Protein AF-A0A7W0VIP1-F1 (afdb_monomer)

Mean predicted aligned error: 12.53 Å

Solvent-accessible surface area (backbone atoms only — not comparable to full-atom values): 15009 Å² total; per-residue (Å²): 113,101,84,57,69,38,90,71,90,40,62,36,60,62,12,28,77,86,24,40,63,70,48,78,40,74,50,62,61,28,60,70,61,68,33,71,31,33,71,48,22,64,32,67,60,13,29,57,81,11,42,61,52,50,81,41,74,49,62,65,32,63,60,56,67,30,74,29,33,74,49,24,63,33,69,61,15,30,60,81,13,41,65,52,49,67,23,73,60,61,67,35,60,60,56,61,31,70,31,50,74,48,40,55,52,62,69,75,53,20,28,56,76,8,41,66,54,77,74,55,74,42,70,52,52,69,26,84,92,43,74,34,39,61,10,86,43,30,55,67,42,69,30,64,19,32,69,82,13,39,66,57,55,82,47,71,48,58,48,28,63,90,39,70,30,33,60,11,87,54,36,25,84,50,18,66,15,29,73,82,13,36,59,49,47,85,36,70,48,50,45,27,66,89,45,67,34,37,72,23,48,81,41,25,51,61,49,56,33,69,22,30,73,84,12,34,54,69,50,78,42,70,49,63,52,29,42,89,84,31,70,31,36,66,12,86,42,33,53,70,55,51,37,61,16,33,74,77,12,36,60,63,49,59,27,70,58,56,30,32,54,84,85,54,20,84,62,40,87,49,45,82,60,74,52,73,75,85,74,134

Foldseek 3Di:
DVPQQDDDCDQALAAHRVRDGDDQLPCGARVNVPAPHHRSAAALQAHSRRDGDDALPCGARVNVPAPGHNSAAALQAHSRRDGDAALCPGQRVRVVAPAHPNHQPPLAQAHVSNHGDDDDAQCCHQHPPAPAHNHVCALVLADLHHSNRDGDDAQCQGNHNQACGHNRVQAPAQDQAHSRRYGDDAQCCGHYHPACAHNHDCLACVLAHLHHSRRHGDDAQCQRHYPPQAPGHPHVCACVLADLHHSRRYGDAQLPQGAHVPVQAPGRPNDRDRDNDPDD

Sequence (280 aa):
IPGEACDAGGTTAACDGDCTAPSCGDGFHNSAAGEACDTGGNSASCDANCTSASCGDGYTNGAAGEACDTGGDSVSCDGNCTTASCGDGYRNAAAGEGCDDGNPNSYDGCSSGCQVETPVCGNGYRESGEACDEGGANGNGSSSCRADCQYDYCGDGYDGPSEGCDSGGANGNGGACRGDCQLNVCGDAYHGPGEGCDEGGSRNGNGTSECRSDCQMNVCGDAYVWFPGEGCDEGVSNGDGWSACTWSCQWNYCGDYYTCYGQGEQYDDGSGWCNYQFFP

Nearest PDB structures (foldseek):
  8a7d-assembly1_C  TM=8.890E-01  e=4.241E-01  Homo sapiens
  7ufg-assembly1_A  TM=8.248E-01  e=2.943E-01  Homo sapiens
  7ufg-assembly1_B  TM=8.701E-01  e=3.942E-01  Homo sapiens
  8d8o-assembly1_B  TM=8.625E-01  e=8.189E-01  Homo sapiens
  2dw0-assembly1_A  TM=2.024E-01  e=1.969E+00  Crotalus atrox

pLDDT: mean 86.56, std 13.65, range [32.0, 98.19]

Radius of gyration: 49.56 Å; Cα contacts (8 Å, |Δi|>4): 693; chains: 1; bounding box: 101×32×149 Å

Structure (mmCIF, N/CA/C/O backbone):
data_AF-A0A7W0VIP1-F1
#
_entry.id   AF-A0A7W0VIP1-F1
#
loop_
_atom_site.group_PDB
_atom_site.id
_atom_site.type_symbol
_atom_site.label_atom_id
_atom_site.label_alt_id
_atom_site.label_comp_id
_atom_site.label_asym_id
_atom_site.label_entity_id
_atom_site.label_seq_id
_atom_site.pdbx_PDB_ins_code
_atom_site.Cartn_x
_atom_site.Cartn_y
_atom_site.Cartn_z
_atom_site.occupancy
_atom_site.B_iso_or_equiv
_atom_site.auth_seq_id
_atom_site.auth_comp_id
_atom_site.auth_asym_id
_atom_site.auth_atom_id
_atom_site.pdbx_PDB_model_num
ATOM 1 N N . ILE A 1 1 ? -36.102 -3.989 73.843 1.00 54.84 1 ILE A N 1
ATOM 2 C CA . ILE A 1 1 ? -36.206 -2.504 73.718 1.00 54.84 1 ILE A CA 1
ATOM 3 C C . ILE A 1 1 ? -37.345 -2.213 72.724 1.00 54.84 1 ILE A C 1
ATOM 5 O O . ILE A 1 1 ? -37.529 -3.049 71.848 1.00 54.84 1 ILE A O 1
ATOM 9 N N . PRO A 1 2 ? -38.196 -1.166 72.830 1.00 52.25 2 PRO A N 1
ATOM 10 C CA . PRO A 1 2 ? -39.268 -0.979 71.842 1.00 52.25 2 PRO A CA 1
ATOM 11 C C . PRO A 1 2 ? -38.663 -0.742 70.447 1.00 52.25 2 PRO A C 1
ATOM 13 O O . PRO A 1 2 ? -37.964 0.250 70.270 1.00 52.25 2 PRO A O 1
ATOM 16 N N . GLY A 1 3 ? -38.908 -1.653 69.499 1.00 66.06 3 GLY A N 1
ATOM 17 C CA . GLY A 1 3 ? -38.354 -1.609 68.134 1.00 66.06 3 GLY A CA 1
ATOM 18 C C . GLY A 1 3 ? -37.314 -2.690 67.802 1.00 66.06 3 GLY A C 1
ATOM 19 O O . GLY A 1 3 ? -36.921 -2.795 66.651 1.00 66.06 3 GLY A O 1
ATOM 20 N N . GLU A 1 4 ? -36.905 -3.504 68.775 1.00 72.38 4 GLU A N 1
ATOM 21 C CA . GLU A 1 4 ? -35.983 -4.633 68.585 1.00 72.38 4 GLU A CA 1
ATOM 22 C C . GLU A 1 4 ? -36.677 -5.797 67.859 1.00 72.38 4 GLU A C 1
ATOM 24 O O . GLU A 1 4 ? -37.693 -6.310 68.341 1.00 72.38 4 GLU A O 1
ATOM 29 N N . ALA A 1 5 ? -36.154 -6.192 66.694 1.00 77.88 5 ALA A N 1
ATOM 30 C CA . ALA A 1 5 ? -36.722 -7.262 65.869 1.00 77.88 5 ALA A CA 1
ATOM 31 C C . ALA A 1 5 ? -36.170 -8.653 66.238 1.00 77.88 5 ALA A C 1
ATOM 33 O O . ALA A 1 5 ? -36.804 -9.670 65.949 1.00 77.88 5 ALA A O 1
ATOM 34 N N . CYS A 1 6 ? -35.008 -8.695 66.892 1.00 80.19 6 CYS A N 1
ATOM 35 C CA . CYS A 1 6 ? -34.239 -9.897 67.205 1.00 80.19 6 CYS A CA 1
ATOM 36 C C . CYS A 1 6 ? -33.221 -9.621 68.329 1.00 80.19 6 CYS A C 1
ATOM 38 O O . CYS A 1 6 ? -32.899 -8.471 68.600 1.00 80.19 6 CYS A O 1
ATOM 40 N N . ASP A 1 7 ? -32.707 -10.675 68.972 1.00 79.38 7 ASP A N 1
ATOM 41 C CA . ASP A 1 7 ? -31.716 -10.580 70.059 1.00 79.38 7 ASP A CA 1
ATOM 42 C C . ASP A 1 7 ? -30.701 -11.731 69.925 1.00 79.38 7 ASP A C 1
ATOM 44 O O . ASP A 1 7 ? -30.855 -12.799 70.524 1.00 79.38 7 ASP A O 1
ATOM 48 N N . ALA A 1 8 ? -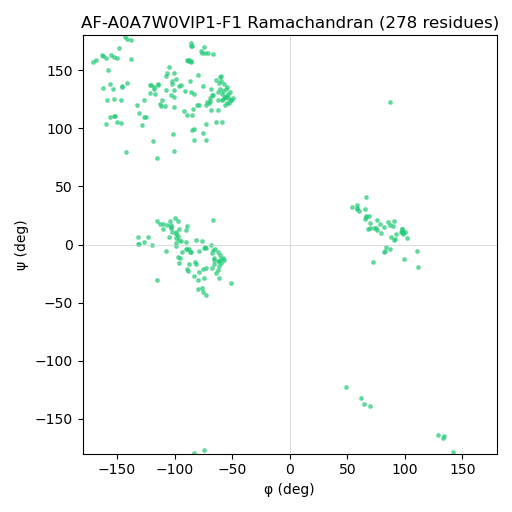29.723 -11.567 69.022 1.00 70.19 8 ALA A N 1
ATOM 49 C CA . ALA A 1 8 ? -28.753 -12.616 68.673 1.00 70.19 8 ALA A CA 1
ATOM 50 C C . ALA A 1 8 ? -27.277 -12.261 68.954 1.00 70.19 8 ALA A C 1
ATOM 52 O O . ALA A 1 8 ? -26.403 -13.101 68.747 1.00 70.19 8 ALA A O 1
ATOM 53 N N . GLY A 1 9 ? -26.975 -11.067 69.474 1.00 67.00 9 GLY A N 1
ATOM 54 C CA . GLY A 1 9 ? -25.613 -10.703 69.889 1.00 67.00 9 GLY A CA 1
ATOM 55 C C . GLY A 1 9 ? -24.592 -10.590 68.746 1.00 67.00 9 GLY A C 1
ATOM 56 O O . GLY A 1 9 ? -23.454 -11.035 68.905 1.00 67.00 9 GLY A O 1
ATOM 57 N N . GLY A 1 10 ? -24.986 -10.004 67.612 1.00 75.81 10 GLY A N 1
ATOM 58 C CA . GLY A 1 10 ? -24.143 -9.773 66.432 1.00 75.81 10 GLY A CA 1
ATOM 59 C C . GLY A 1 10 ? -24.911 -9.985 65.125 1.00 75.81 10 GLY A C 1
ATOM 60 O O . GLY A 1 10 ? -26.096 -10.317 65.160 1.00 75.81 10 GLY A O 1
ATOM 61 N N . THR A 1 11 ? -24.231 -9.839 63.982 1.00 81.38 11 THR A N 1
ATOM 62 C CA . THR A 1 11 ? -24.827 -10.157 62.676 1.00 81.38 11 THR A CA 1
ATOM 63 C C . THR A 1 11 ? -25.006 -11.671 62.534 1.00 81.38 11 THR A C 1
ATOM 65 O O . THR A 1 11 ? -24.068 -12.463 62.656 1.00 81.38 11 THR A O 1
ATOM 68 N N . THR A 1 12 ? -26.245 -12.096 62.317 1.00 84.62 12 THR A N 1
ATOM 69 C CA . THR A 1 12 ? -26.658 -13.496 62.162 1.00 84.62 12 THR A CA 1
ATOM 70 C C . THR A 1 12 ? -27.663 -13.611 61.017 1.00 84.62 12 THR A C 1
ATOM 72 O O . THR A 1 12 ? -28.101 -12.610 60.460 1.00 84.62 12 THR A O 1
ATOM 75 N N . ALA A 1 13 ? -28.093 -14.832 60.685 1.00 85.88 13 ALA A N 1
ATOM 76 C CA . ALA A 1 13 ? -29.096 -15.056 59.638 1.00 85.88 13 ALA A CA 1
ATOM 77 C C . ALA A 1 13 ? -30.462 -14.396 59.919 1.00 85.88 13 ALA A C 1
ATOM 79 O O . ALA A 1 13 ? -31.303 -14.339 59.031 1.00 85.88 13 ALA A O 1
ATOM 80 N N . ALA A 1 14 ? -30.709 -13.954 61.156 1.00 87.31 14 ALA A N 1
ATOM 81 C CA . ALA A 1 14 ? -31.986 -13.388 61.580 1.00 87.31 14 ALA A CA 1
ATOM 82 C C . ALA A 1 14 ? -31.842 -12.060 62.340 1.00 87.31 14 ALA A C 1
ATOM 84 O O . ALA A 1 14 ? -32.835 -11.598 62.900 1.00 87.31 14 ALA A O 1
ATOM 85 N N . CYS A 1 15 ? -30.637 -11.483 62.427 1.00 88.88 15 CYS A N 1
ATOM 86 C CA . CYS A 1 15 ? -30.418 -10.270 63.212 1.00 88.88 15 CYS A CA 1
ATOM 87 C C . CYS A 1 15 ? -29.209 -9.461 62.760 1.00 88.88 15 CYS A C 1
ATOM 89 O O . CYS A 1 15 ? -28.153 -10.058 62.550 1.00 88.88 15 CYS A O 1
ATOM 91 N N . ASP A 1 16 ? -29.355 -8.141 62.710 1.00 87.12 16 ASP A N 1
ATOM 92 C CA . ASP A 1 16 ? -28.274 -7.190 62.446 1.00 87.12 16 ASP A CA 1
ATOM 93 C C . ASP A 1 16 ? -27.497 -6.828 63.708 1.00 87.12 16 ASP A C 1
ATOM 95 O O . ASP A 1 16 ? -27.874 -7.155 64.838 1.00 87.12 16 A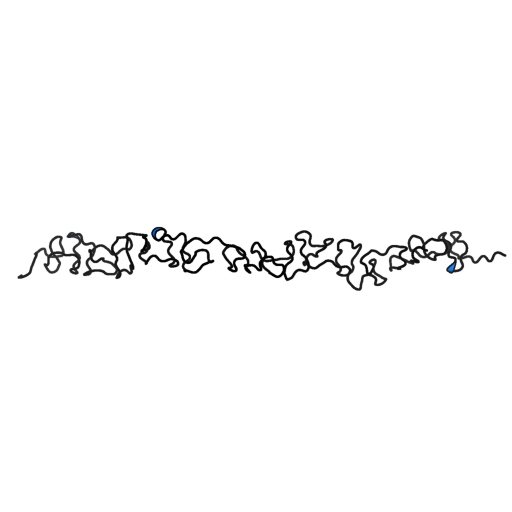SP A O 1
ATOM 99 N N . GLY A 1 17 ? -26.383 -6.119 63.514 1.00 82.25 17 GLY A N 1
ATOM 100 C CA . GLY A 1 17 ? -25.529 -5.651 64.606 1.00 82.25 17 GLY A CA 1
ATOM 101 C C . GLY A 1 17 ? -26.189 -4.617 65.528 1.00 82.25 17 GLY A C 1
ATOM 102 O O . GLY A 1 17 ? -25.695 -4.406 66.637 1.00 82.25 17 GLY A O 1
ATOM 103 N N . ASP A 1 18 ? -27.286 -3.993 65.100 1.00 85.75 18 ASP A N 1
ATOM 104 C CA . ASP A 1 18 ? -28.086 -3.021 65.856 1.00 85.75 18 ASP A CA 1
ATOM 105 C C . ASP A 1 18 ? -29.477 -3.556 66.265 1.00 85.75 18 ASP A C 1
ATOM 107 O O . ASP A 1 18 ? -30.327 -2.800 66.745 1.00 85.75 18 ASP A O 1
ATOM 111 N N . CYS A 1 19 ? -29.678 -4.872 66.134 1.00 87.19 19 CYS A N 1
ATOM 112 C CA . CYS A 1 19 ? -30.909 -5.588 66.458 1.00 87.19 19 CYS A CA 1
ATOM 113 C C . CYS A 1 19 ? -32.117 -5.292 65.539 1.00 87.19 19 CYS A C 1
ATOM 115 O O . CYS A 1 19 ? -33.272 -5.489 65.958 1.00 87.19 19 CYS A O 1
ATOM 117 N N . THR A 1 20 ? -31.879 -4.858 64.293 1.00 88.25 20 THR A N 1
ATOM 118 C CA . THR A 1 20 ? -32.876 -4.908 63.209 1.00 88.25 20 THR A CA 1
ATOM 119 C C . THR A 1 20 ? -32.886 -6.257 62.480 1.00 88.25 20 THR A C 1
ATOM 121 O O . THR A 1 20 ? -32.103 -7.160 62.784 1.00 88.25 20 THR A O 1
ATOM 124 N N . ALA A 1 21 ? -33.882 -6.451 61.611 1.00 88.69 21 ALA A N 1
ATOM 125 C CA . ALA A 1 21 ? -33.999 -7.664 60.812 1.00 88.69 21 ALA A CA 1
ATOM 126 C C . ALA A 1 21 ? -33.153 -7.520 59.533 1.00 88.69 21 ALA A C 1
ATOM 128 O O . ALA A 1 21 ? -33.390 -6.534 58.833 1.00 88.69 21 ALA A O 1
ATOM 129 N N . PRO A 1 22 ? -32.316 -8.521 59.181 1.00 90.00 22 PRO A N 1
ATOM 130 C CA . PRO A 1 22 ? -31.400 -8.423 58.051 1.00 90.00 22 PRO A CA 1
ATOM 131 C C . PRO A 1 22 ? -32.125 -8.111 56.757 1.00 90.00 22 PRO A C 1
ATOM 133 O O . PRO A 1 22 ? -33.073 -8.819 56.383 1.00 90.00 22 PRO A O 1
ATOM 136 N N . SER A 1 23 ? -31.678 -7.062 56.080 1.00 92.69 23 SER A N 1
ATOM 137 C CA . SER A 1 23 ? -32.211 -6.668 54.792 1.00 92.69 23 SER A CA 1
ATOM 138 C C . SER A 1 23 ? -31.124 -6.063 53.927 1.00 92.69 23 SER A C 1
ATOM 140 O O . SER A 1 23 ? -30.605 -4.999 54.231 1.00 92.69 23 SER A O 1
ATOM 142 N N . CYS A 1 24 ? -30.951 -6.627 52.736 1.00 94.25 24 CYS A N 1
ATOM 143 C CA . CYS A 1 24 ? -30.082 -6.029 51.740 1.00 94.25 24 CYS A CA 1
ATOM 144 C C . CYS A 1 24 ? -30.362 -4.527 51.519 1.00 94.25 24 CYS A C 1
ATOM 146 O O . CYS A 1 24 ? -31.496 -4.125 51.218 1.00 94.25 24 CYS A O 1
ATOM 148 N N . GLY A 1 25 ? -29.309 -3.720 51.639 1.00 93.25 25 GLY A N 1
ATOM 149 C CA . GLY A 1 25 ? -29.305 -2.270 51.501 1.00 93.25 25 GLY A CA 1
ATOM 150 C C . GLY A 1 25 ? -29.502 -1.504 52.813 1.00 93.25 25 GLY A C 1
ATOM 151 O O . GLY A 1 25 ? -29.682 -0.284 52.756 1.00 93.25 25 GLY A O 1
ATOM 152 N N . ASP A 1 26 ? -29.483 -2.164 53.974 1.00 92.94 26 ASP A N 1
ATOM 153 C CA . ASP A 1 26 ? -29.590 -1.509 55.287 1.00 92.94 26 ASP A CA 1
ATOM 154 C C . ASP A 1 26 ? -28.235 -1.038 55.857 1.00 92.94 26 ASP A C 1
ATOM 156 O O . ASP A 1 26 ? -28.196 -0.288 56.838 1.00 92.94 26 ASP A O 1
ATOM 160 N N . GLY A 1 27 ? -27.130 -1.382 55.188 1.00 92.06 27 GLY A N 1
ATOM 161 C CA . GLY A 1 27 ? -25.770 -1.025 55.582 1.00 92.06 27 GLY A CA 1
ATOM 162 C C . GLY A 1 27 ? -25.106 -2.017 56.541 1.00 92.06 27 GLY A C 1
ATOM 163 O O . GLY A 1 27 ? -23.994 -1.739 57.006 1.00 92.06 27 GLY A O 1
ATOM 164 N N . PHE A 1 28 ? -25.740 -3.155 56.835 1.00 90.94 28 PHE A N 1
ATOM 165 C CA . PHE A 1 28 ? -25.190 -4.233 57.650 1.00 90.94 28 PHE A CA 1
ATOM 166 C C . PHE A 1 28 ? -24.956 -5.483 56.807 1.00 90.94 28 PHE A C 1
ATOM 168 O O . PHE A 1 28 ? -25.865 -6.035 56.218 1.00 90.94 28 PHE A O 1
ATOM 175 N N . HIS A 1 29 ? -23.705 -5.954 56.755 1.00 92.69 29 HIS A N 1
ATOM 176 C CA . HIS A 1 29 ? -23.373 -7.165 56.008 1.00 92.69 29 HIS A CA 1
ATOM 177 C C . HIS A 1 29 ? -23.617 -8.431 56.841 1.00 92.69 29 HIS A C 1
ATOM 179 O O . HIS A 1 29 ? -22.860 -8.766 57.769 1.00 92.69 29 HIS A O 1
ATOM 185 N N . ASN A 1 30 ? -24.617 -9.196 56.423 1.00 91.50 30 ASN A N 1
ATOM 186 C CA . ASN A 1 30 ? -25.116 -10.387 57.082 1.00 91.50 30 ASN A CA 1
ATOM 187 C C . ASN A 1 30 ? -24.890 -11.624 56.204 1.00 91.50 30 ASN A C 1
ATOM 189 O O . ASN A 1 30 ? -25.813 -12.243 55.679 1.00 91.50 30 ASN A O 1
ATOM 193 N N . SER A 1 31 ? -23.634 -12.074 56.130 1.00 90.25 31 SER A N 1
ATOM 194 C CA . SER A 1 31 ? -23.238 -13.281 55.373 1.00 90.25 31 SER A CA 1
ATOM 195 C C . SER A 1 31 ? -24.067 -14.543 55.670 1.00 90.25 31 SER A C 1
ATOM 197 O O . SER A 1 31 ? -24.313 -15.360 54.785 1.00 90.25 31 SER A O 1
ATOM 199 N N . ALA A 1 32 ? -24.548 -14.710 56.906 1.00 89.38 32 ALA A N 1
ATOM 200 C CA . ALA A 1 32 ? -25.402 -15.834 57.290 1.00 89.38 32 ALA A CA 1
ATOM 201 C C . ALA A 1 32 ? -26.841 -15.736 56.737 1.00 89.38 32 ALA A C 1
ATOM 203 O O . ALA A 1 32 ? -27.529 -16.755 56.673 1.00 89.38 32 ALA A O 1
ATOM 204 N N . ALA A 1 33 ? -27.287 -14.537 56.348 1.00 89.44 33 ALA A N 1
ATOM 205 C CA . ALA A 1 33 ? -28.551 -14.278 55.657 1.00 89.44 33 ALA A CA 1
ATOM 206 C C . ALA A 1 33 ? -28.414 -14.346 54.119 1.00 89.44 33 ALA A C 1
ATOM 208 O O . ALA A 1 33 ? -29.422 -14.296 53.418 1.00 89.44 33 ALA A O 1
ATOM 209 N N . GLY A 1 34 ? -27.195 -14.542 53.598 1.00 90.44 34 GLY A N 1
ATOM 210 C CA . GLY A 1 34 ? -26.923 -14.737 52.169 1.00 90.44 34 GLY A CA 1
ATOM 211 C C . GLY A 1 34 ? -26.386 -13.508 51.435 1.00 90.44 34 GLY A C 1
ATOM 212 O O . GLY A 1 34 ? -26.218 -13.571 50.221 1.00 90.44 34 GLY A O 1
ATOM 213 N N . GLU A 1 35 ? -26.094 -12.421 52.143 1.00 95.00 35 GLU A N 1
ATOM 214 C CA . GLU A 1 35 ? -25.454 -11.238 51.564 1.00 95.00 35 GLU A CA 1
ATOM 215 C C . GLU A 1 35 ? -23.965 -11.497 51.315 1.00 95.00 35 GLU A C 1
ATOM 217 O O . GLU A 1 35 ? -23.274 -12.073 52.158 1.00 95.00 35 GLU A O 1
ATOM 222 N N . ALA A 1 36 ? -23.457 -11.072 50.157 1.00 95.38 36 ALA A N 1
ATOM 223 C CA . ALA A 1 36 ? -22.021 -11.080 49.871 1.00 95.38 36 ALA A CA 1
ATOM 224 C C . ALA A 1 36 ? -21.337 -9.778 50.328 1.00 95.38 36 ALA A C 1
ATOM 226 O O . ALA A 1 36 ? -20.123 -9.740 50.537 1.00 95.38 36 ALA A O 1
ATOM 227 N N . CYS A 1 37 ? -22.121 -8.709 50.451 1.00 95.38 37 CYS A N 1
ATOM 228 C CA . CYS A 1 37 ? -21.736 -7.375 50.887 1.00 95.38 37 CYS A CA 1
ATOM 229 C C . CYS A 1 37 ? -23.000 -6.598 51.282 1.00 95.38 37 CYS A C 1
ATOM 231 O O . CYS A 1 37 ? -24.092 -6.969 50.872 1.00 95.38 37 CYS A O 1
ATOM 233 N N . ASP A 1 38 ? -22.848 -5.503 52.025 1.00 95.06 38 ASP A N 1
ATOM 234 C CA . ASP A 1 38 ? -23.905 -4.501 52.171 1.00 95.06 38 ASP A CA 1
ATOM 235 C C . ASP A 1 38 ? -23.266 -3.133 52.429 1.00 95.06 38 ASP A C 1
ATOM 237 O O . ASP A 1 38 ? -22.627 -2.901 53.457 1.00 95.06 38 ASP A O 1
ATOM 241 N N . THR A 1 39 ? -23.376 -2.240 51.448 1.00 95.44 39 THR A N 1
ATOM 242 C CA . THR A 1 39 ? -22.902 -0.852 51.551 1.00 95.44 39 THR A CA 1
ATOM 243 C C . THR A 1 39 ? -24.046 0.162 51.542 1.00 95.44 39 THR A C 1
ATOM 245 O O . THR A 1 39 ? -23.811 1.342 51.278 1.00 95.44 39 THR A O 1
ATOM 248 N N . GLY A 1 40 ? -25.281 -0.277 51.803 1.00 93.69 40 GLY A N 1
ATOM 249 C CA . GLY A 1 40 ? -26.482 0.555 51.704 1.00 93.69 40 GLY A CA 1
ATOM 250 C C . GLY A 1 40 ? -26.943 0.817 50.262 1.00 93.69 40 GLY A C 1
ATOM 251 O O . GLY A 1 40 ? -27.619 1.812 50.000 1.00 93.69 40 GLY A O 1
ATOM 252 N N . GLY A 1 41 ? -26.528 -0.034 49.315 1.00 94.31 41 GLY A N 1
ATOM 253 C CA . GLY A 1 41 ? -26.768 0.100 47.873 1.00 94.31 41 GLY A CA 1
ATOM 254 C C . GLY A 1 41 ? -25.487 -0.019 47.039 1.00 94.31 41 GLY A C 1
ATOM 255 O O . GLY A 1 41 ? -24.457 -0.466 47.546 1.00 94.31 41 GLY A O 1
ATOM 256 N N . ASN A 1 42 ? -25.553 0.419 45.775 1.00 96.75 42 ASN A N 1
ATOM 257 C CA . ASN A 1 42 ? -24.432 0.367 44.829 1.00 96.75 42 ASN A CA 1
ATOM 258 C C . ASN A 1 42 ? -23.182 1.082 45.361 1.00 96.75 42 ASN A C 1
ATOM 260 O O . ASN A 1 42 ? -23.207 2.272 45.685 1.00 96.75 42 ASN A O 1
ATOM 264 N N . SER A 1 43 ? -22.065 0.369 45.363 1.00 96.69 43 SER A N 1
ATOM 265 C CA . SER A 1 43 ? -20.724 0.879 45.626 1.00 96.69 43 SER A CA 1
ATOM 266 C C . SER A 1 43 ? -19.709 0.197 44.711 1.00 96.69 43 SER A C 1
ATOM 268 O O . SER A 1 43 ? -20.042 -0.729 43.978 1.00 96.69 43 SER A O 1
ATOM 270 N N . ALA A 1 44 ? -18.444 0.612 44.794 1.00 96.88 44 ALA A N 1
ATOM 271 C CA . ALA A 1 44 ? -17.361 0.019 44.010 1.00 96.88 44 ALA A CA 1
ATOM 272 C C . ALA A 1 44 ? -17.137 -1.489 44.262 1.00 96.88 44 ALA A C 1
ATOM 274 O O . ALA A 1 44 ? -16.379 -2.114 43.530 1.00 96.88 44 ALA A O 1
ATOM 275 N N . SER A 1 45 ? -17.736 -2.063 45.311 1.00 96.25 45 SER A N 1
ATOM 276 C CA . SER A 1 45 ? -17.589 -3.479 45.669 1.00 96.25 45 SER A CA 1
ATOM 277 C C . SER A 1 45 ? -18.911 -4.199 45.934 1.00 96.25 45 SER A C 1
ATOM 279 O O . SER A 1 45 ? -18.885 -5.363 46.328 1.00 96.25 45 SER A O 1
ATOM 281 N N . CYS A 1 46 ? -20.051 -3.518 45.814 1.00 97.69 46 CYS A N 1
ATOM 282 C CA . CYS A 1 46 ? -21.347 -4.083 46.171 1.00 97.69 46 CYS A CA 1
ATOM 283 C C . CYS A 1 46 ? -22.451 -3.578 45.257 1.00 97.69 46 CYS A C 1
ATOM 285 O O . CYS A 1 46 ? -22.541 -2.375 45.011 1.00 97.69 46 CYS A O 1
ATOM 287 N N . ASP A 1 47 ? -23.305 -4.487 44.824 1.00 97.38 47 ASP A N 1
ATOM 288 C CA . ASP A 1 47 ? -24.523 -4.192 44.085 1.00 97.38 47 ASP A CA 1
ATOM 289 C C . ASP A 1 47 ? -25.680 -3.921 45.042 1.00 97.38 47 ASP A C 1
ATOM 291 O O . ASP A 1 47 ? -25.679 -4.366 46.192 1.00 97.38 47 ASP A O 1
ATOM 295 N N . ALA A 1 48 ? -26.727 -3.229 44.587 1.00 95.69 48 ALA A N 1
ATOM 296 C CA . ALA A 1 48 ? -27.867 -2.930 45.455 1.00 95.69 48 ALA A CA 1
ATOM 297 C C . ALA A 1 48 ? -28.755 -4.151 45.754 1.00 95.69 48 ALA A C 1
ATOM 299 O O . ALA A 1 48 ? -29.721 -4.022 46.501 1.00 95.69 48 ALA A O 1
ATOM 300 N N . ASN A 1 49 ? -28.462 -5.317 45.172 1.00 95.38 49 ASN A N 1
ATOM 301 C CA . ASN A 1 49 ? -29.038 -6.612 45.551 1.00 95.38 49 ASN A CA 1
ATOM 302 C C . ASN A 1 49 ? -28.097 -7.428 46.473 1.00 95.38 49 ASN A C 1
ATOM 304 O O . ASN A 1 49 ? -28.374 -8.601 46.725 1.00 95.38 49 ASN A O 1
ATOM 308 N N . CYS A 1 50 ? -27.010 -6.817 46.964 1.00 95.94 50 CYS A N 1
ATOM 309 C CA . CYS A 1 50 ? -26.046 -7.398 47.896 1.00 95.94 50 CYS A CA 1
ATOM 310 C C . CYS A 1 50 ? -25.225 -8.563 47.331 1.00 95.94 50 CYS A C 1
ATOM 312 O O . CYS A 1 50 ? -24.704 -9.395 48.087 1.00 95.94 50 CYS A O 1
ATOM 314 N N . THR A 1 51 ? -25.072 -8.606 46.003 1.00 96.50 51 THR A N 1
ATOM 315 C CA . THR A 1 51 ? -24.000 -9.346 45.330 1.00 96.50 51 THR A CA 1
ATOM 316 C C . THR A 1 51 ? -22.735 -8.500 45.226 1.00 96.50 51 THR A C 1
ATOM 318 O O . THR A 1 51 ? -22.757 -7.279 45.373 1.00 96.50 51 THR A O 1
ATOM 321 N N . SER A 1 52 ? -21.591 -9.163 45.066 1.00 96.06 52 SER A N 1
ATOM 322 C CA . SER A 1 52 ? -20.324 -8.465 44.858 1.00 96.06 52 SER A CA 1
ATOM 323 C C . SER A 1 52 ? -20.294 -7.855 43.464 1.00 96.06 52 SER A C 1
ATOM 325 O O . SER A 1 52 ? -20.345 -8.613 42.504 1.00 96.06 52 SER A O 1
ATOM 327 N N . ALA A 1 53 ? -20.094 -6.538 43.392 1.00 97.06 53 ALA A N 1
ATOM 328 C CA . ALA A 1 53 ? -20.047 -5.812 42.127 1.00 97.06 53 ALA A CA 1
ATOM 329 C C . ALA A 1 53 ? -19.010 -6.414 41.181 1.00 97.06 53 ALA A C 1
ATOM 331 O O . ALA A 1 53 ? -17.828 -6.534 41.541 1.00 97.06 53 ALA A O 1
ATOM 332 N N . SER A 1 54 ? -19.443 -6.834 39.998 1.00 96.88 54 SER A N 1
ATOM 333 C CA . SER A 1 54 ? -18.575 -7.412 38.981 1.00 96.88 54 SER A CA 1
ATOM 334 C C . SER A 1 54 ? -19.204 -7.321 37.600 1.00 96.88 54 SER A C 1
ATOM 336 O O . SER A 1 54 ? -20.223 -7.945 37.345 1.00 96.88 54 SER A O 1
ATOM 338 N N . CYS A 1 55 ? -18.486 -6.704 36.665 1.00 97.25 55 CYS A N 1
ATOM 339 C CA . CYS A 1 55 ? -18.903 -6.700 35.272 1.00 97.25 55 CYS A CA 1
ATOM 340 C C . CYS A 1 55 ? -19.150 -8.120 34.725 1.00 97.25 55 CYS A C 1
ATOM 342 O O . CYS A 1 55 ? -18.263 -8.984 34.760 1.00 97.25 55 CYS A O 1
ATOM 344 N N . GLY A 1 56 ? -20.345 -8.327 34.174 1.00 96.25 56 GLY A N 1
ATOM 345 C CA . GLY A 1 56 ? -20.829 -9.581 33.609 1.00 96.25 56 GLY A CA 1
ATOM 346 C C . GLY A 1 56 ? -21.715 -10.395 34.556 1.00 96.25 56 GLY A C 1
ATOM 347 O O . GLY A 1 56 ? -22.032 -11.544 34.231 1.00 96.25 56 GLY A O 1
ATOM 348 N N . ASP A 1 57 ? -22.119 -9.852 35.705 1.00 96.25 57 ASP A N 1
ATOM 349 C CA . ASP A 1 57 ? -23.040 -10.514 36.638 1.00 96.25 57 ASP A CA 1
ATOM 350 C C . ASP A 1 57 ? -24.528 -10.254 36.319 1.00 96.25 57 ASP A C 1
ATOM 352 O O . ASP A 1 57 ? -25.421 -10.875 36.911 1.00 96.25 57 ASP A O 1
ATOM 356 N N . GLY A 1 58 ? -24.799 -9.414 35.314 1.00 96.00 58 GLY A N 1
ATOM 357 C CA . GLY A 1 58 ? -26.138 -9.037 34.874 1.00 96.00 58 GLY A CA 1
ATOM 358 C C . GLY A 1 58 ? -26.776 -7.929 35.714 1.00 96.00 58 GLY A C 1
ATOM 359 O O . GLY A 1 58 ? -27.995 -7.735 35.623 1.00 96.00 58 GLY A O 1
ATOM 360 N N . TYR A 1 59 ? -25.993 -7.222 36.532 1.00 96.12 59 TYR A N 1
ATOM 361 C CA . TYR A 1 59 ? -26.447 -6.135 37.383 1.00 96.12 59 TYR A CA 1
ATOM 362 C C . TYR A 1 59 ? -25.651 -4.847 37.135 1.00 96.12 59 TYR A C 1
ATOM 364 O O . TYR A 1 59 ? -24.513 -4.711 37.543 1.00 96.12 59 TYR A O 1
ATOM 372 N N . THR A 1 60 ? -26.279 -3.832 36.531 1.00 97.12 60 THR A N 1
ATOM 373 C CA . THR A 1 60 ? -25.579 -2.568 36.253 1.00 97.12 60 THR A CA 1
ATOM 374 C C . THR A 1 60 ? -25.235 -1.789 37.528 1.00 97.12 60 THR A C 1
ATOM 376 O O . THR A 1 60 ? -26.113 -1.216 38.192 1.00 97.12 60 THR A O 1
ATOM 379 N N . ASN A 1 61 ? -23.941 -1.630 37.790 1.00 97.62 61 ASN A N 1
ATOM 380 C CA . ASN A 1 61 ? -23.397 -0.875 38.905 1.00 97.62 61 ASN A CA 1
ATOM 381 C C . ASN A 1 61 ? -22.519 0.307 38.457 1.00 97.62 61 ASN A C 1
ATOM 383 O O . ASN A 1 61 ? -21.288 0.262 38.400 1.00 97.62 61 ASN A O 1
ATOM 387 N N . GLY A 1 62 ? -23.162 1.460 38.252 1.00 96.75 62 GLY A N 1
ATOM 388 C CA . GLY A 1 62 ? -22.457 2.699 37.906 1.00 96.75 62 GLY A CA 1
ATOM 389 C C . GLY A 1 62 ? -21.461 3.198 38.967 1.00 96.75 62 GLY A C 1
ATOM 390 O O . GLY A 1 62 ? -20.578 3.986 38.637 1.00 96.75 62 GLY A O 1
ATOM 391 N N . ALA A 1 63 ? -21.557 2.748 40.227 1.00 96.88 63 ALA A N 1
ATOM 392 C CA . ALA A 1 63 ? -20.581 3.090 41.267 1.00 96.88 63 ALA A CA 1
ATOM 393 C C . ALA A 1 63 ? -19.290 2.254 41.164 1.00 96.88 63 ALA A C 1
ATOM 395 O O . ALA A 1 63 ? -18.240 2.709 41.621 1.00 96.88 63 ALA A O 1
ATOM 396 N N . ALA A 1 64 ? -19.361 1.075 40.539 1.00 96.69 64 ALA A N 1
ATOM 397 C CA . ALA A 1 64 ? -18.216 0.256 40.144 1.00 96.69 64 ALA A CA 1
ATOM 398 C C . ALA A 1 64 ? -17.639 0.645 38.767 1.00 96.69 64 ALA A C 1
ATOM 400 O O . ALA A 1 64 ? -16.563 0.180 38.399 1.00 96.69 64 ALA A O 1
ATOM 401 N N . GLY A 1 65 ? -18.295 1.566 38.048 1.00 96.19 65 GLY A N 1
ATOM 402 C CA . GLY A 1 65 ? -17.841 2.094 36.758 1.00 96.19 65 GLY A CA 1
ATOM 403 C C . GLY A 1 65 ? -18.523 1.472 35.539 1.00 96.19 65 GLY A C 1
ATOM 404 O O . GLY A 1 65 ? -18.087 1.721 34.419 1.00 96.19 65 GLY A O 1
ATOM 405 N N . GLU A 1 66 ? -19.587 0.701 35.737 1.00 97.69 66 GLU A N 1
ATOM 406 C CA . GLU A 1 66 ? -20.310 0.031 34.657 1.00 97.69 66 GLU A CA 1
ATOM 407 C C . GLU A 1 66 ? -21.318 0.980 33.995 1.00 97.69 66 GLU A C 1
ATOM 409 O O . GLU A 1 66 ? -22.136 1.620 34.665 1.00 97.69 66 GLU A O 1
ATOM 414 N N . ALA A 1 67 ? -21.285 1.069 32.664 1.00 97.62 67 ALA A N 1
ATOM 415 C CA . ALA A 1 67 ? -22.291 1.792 31.883 1.00 97.62 67 ALA A CA 1
ATOM 416 C C . ALA A 1 67 ? -23.537 0.927 31.618 1.00 97.62 67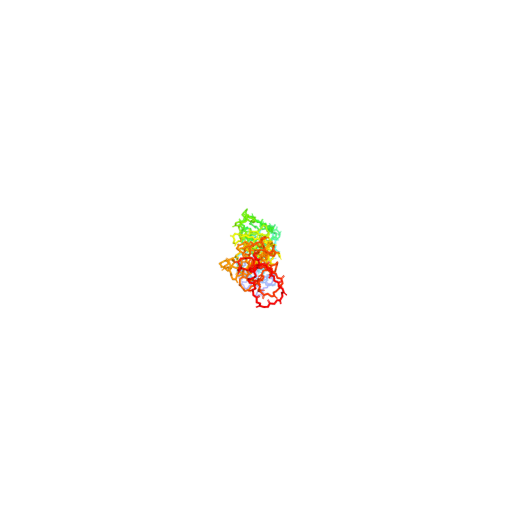 ALA A C 1
ATOM 418 O O . ALA A 1 67 ? -24.646 1.443 31.454 1.00 97.62 67 ALA A O 1
ATOM 419 N N . CYS A 1 68 ? -23.350 -0.389 31.594 1.00 97.62 68 CYS A N 1
ATOM 420 C CA . CYS A 1 68 ? -24.351 -1.416 31.349 1.00 97.62 68 CYS A CA 1
ATOM 421 C C . CYS A 1 68 ? -23.844 -2.752 31.910 1.00 97.62 68 CYS A C 1
ATOM 423 O O . CYS A 1 68 ? -22.643 -2.912 32.086 1.00 97.62 68 CYS A O 1
ATOM 425 N N . ASP A 1 69 ? -24.736 -3.713 32.143 1.00 97.44 69 ASP A N 1
ATOM 426 C CA . ASP A 1 69 ? -24.345 -5.101 32.384 1.00 97.44 69 ASP A CA 1
ATOM 427 C C . ASP A 1 69 ? -25.453 -6.039 31.892 1.00 97.44 69 ASP A C 1
ATOM 429 O O . ASP A 1 69 ? -26.529 -6.148 32.484 1.00 97.44 69 ASP A O 1
ATOM 433 N N . THR A 1 70 ? -25.213 -6.687 30.753 1.00 97.25 70 THR A N 1
ATOM 434 C CA . THR A 1 70 ? -26.118 -7.699 30.187 1.00 97.25 70 THR A CA 1
ATOM 435 C C . THR A 1 70 ? -25.626 -9.131 30.401 1.00 97.25 70 THR A C 1
ATOM 437 O O . THR A 1 70 ? -26.138 -10.052 29.763 1.00 97.25 70 THR A O 1
ATOM 440 N N . GLY A 1 71 ? -24.644 -9.334 31.285 1.00 95.38 71 GLY A N 1
ATOM 441 C CA . GLY A 1 71 ? -23.976 -10.619 31.499 1.00 95.38 71 GLY A CA 1
ATOM 442 C C . GLY A 1 71 ? -22.924 -10.961 30.434 1.00 95.38 71 GLY A C 1
ATOM 443 O O . GLY A 1 71 ? -22.579 -12.131 30.265 1.00 95.38 71 GLY A O 1
ATOM 444 N N . GLY A 1 72 ? -22.463 -9.961 29.675 1.00 96.00 72 GLY A N 1
ATOM 445 C CA . GLY A 1 72 ? -21.562 -10.092 28.524 1.00 96.00 72 GLY A CA 1
ATOM 446 C C . GLY A 1 72 ? -22.039 -9.288 27.310 1.00 96.00 72 GLY A C 1
ATOM 447 O O . GLY A 1 72 ? -22.957 -8.472 27.431 1.00 96.00 72 GLY A O 1
ATOM 448 N N . ASP A 1 73 ? -21.443 -9.561 26.145 1.00 97.94 73 ASP A N 1
ATOM 449 C CA . ASP A 1 73 ? -21.751 -8.887 24.877 1.00 97.94 73 ASP A CA 1
ATOM 450 C C . ASP A 1 73 ? -23.242 -8.945 24.521 1.00 97.94 73 ASP A C 1
ATOM 452 O O . ASP A 1 73 ? -23.862 -10.011 24.437 1.00 97.94 73 ASP A O 1
ATOM 456 N N . SER A 1 74 ? -23.811 -7.780 24.231 1.00 97.69 74 SER A N 1
ATOM 457 C CA . SER A 1 74 ? -25.158 -7.616 23.701 1.00 97.69 74 SER A CA 1
ATOM 458 C C . SER A 1 74 ? -25.221 -6.471 22.695 1.00 97.69 74 SER A C 1
ATOM 460 O O . SER A 1 74 ? -24.247 -5.766 22.456 1.00 97.69 74 SER A O 1
ATOM 462 N N . VAL A 1 75 ? -26.407 -6.244 22.127 1.00 97.56 75 VAL A N 1
ATOM 463 C CA . VAL A 1 75 ? -26.653 -5.144 21.179 1.00 97.56 75 VAL A CA 1
ATOM 464 C C . VAL A 1 75 ? -26.387 -3.744 21.744 1.00 97.56 75 VAL A C 1
ATOM 466 O O . VAL A 1 75 ? -26.346 -2.790 20.978 1.00 97.56 75 VAL A O 1
ATOM 469 N N . SER A 1 76 ? -26.284 -3.599 23.066 1.00 96.88 76 SER A N 1
ATOM 470 C CA . SER A 1 76 ? -26.126 -2.304 23.737 1.00 96.88 76 SER A CA 1
ATOM 471 C C . SER A 1 76 ? -25.013 -2.279 24.781 1.00 96.88 76 SER A C 1
ATOM 473 O O . SER A 1 76 ? -24.853 -1.263 25.454 1.00 96.88 76 SER A O 1
ATOM 475 N N . CYS A 1 77 ? -24.308 -3.391 24.985 1.00 98.19 77 CYS A N 1
ATOM 476 C CA . CYS A 1 77 ? -23.314 -3.521 26.040 1.00 98.19 77 CYS A CA 1
ATOM 477 C C . CYS A 1 77 ? -22.165 -4.409 25.593 1.00 98.19 77 CYS A C 1
ATOM 479 O O . CYS A 1 77 ? -22.401 -5.479 25.030 1.00 98.19 77 CYS A O 1
ATOM 481 N N . ASP A 1 78 ? -20.955 -3.980 25.894 1.00 98.19 78 ASP A N 1
ATOM 482 C CA . ASP A 1 78 ? -19.743 -4.757 25.704 1.00 98.19 78 ASP A CA 1
ATOM 483 C C . ASP A 1 78 ? -19.487 -5.653 26.909 1.00 98.19 78 ASP A C 1
ATOM 485 O O . ASP A 1 78 ? -19.903 -5.364 28.034 1.00 98.19 78 ASP A O 1
ATOM 489 N N . GLY A 1 79 ? -18.735 -6.733 26.713 1.00 96.94 79 GLY A N 1
ATOM 490 C CA . GLY A 1 79 ? -18.364 -7.655 27.782 1.00 96.94 79 GLY A CA 1
ATOM 491 C C . GLY A 1 79 ? -17.436 -7.064 28.850 1.00 96.94 79 GLY A C 1
ATOM 492 O O . GLY A 1 79 ? -17.130 -7.745 29.824 1.00 96.94 79 GLY A O 1
ATOM 493 N N . ASN A 1 80 ? -16.971 -5.825 28.678 1.00 96.62 80 ASN A N 1
ATOM 494 C CA . ASN A 1 80 ? -16.250 -5.034 29.682 1.00 96.62 80 ASN A CA 1
ATOM 495 C C . ASN A 1 80 ? -17.146 -3.958 30.347 1.00 96.62 80 ASN A C 1
ATOM 497 O O . ASN A 1 80 ? -16.625 -3.087 31.045 1.00 96.62 80 ASN A O 1
ATOM 501 N N . CYS A 1 81 ? -18.464 -4.017 30.125 1.00 97.62 81 CYS A N 1
ATOM 502 C CA . CYS A 1 81 ? -19.475 -3.127 30.693 1.00 97.62 81 CYS A CA 1
ATOM 503 C C . CYS A 1 81 ? -19.385 -1.664 30.230 1.00 97.62 81 CYS A C 1
ATOM 505 O O . CYS A 1 81 ? -19.885 -0.757 30.910 1.00 97.62 81 CYS A O 1
ATOM 507 N N . THR A 1 82 ? -18.788 -1.424 29.057 1.00 97.81 82 THR A N 1
ATOM 508 C CA . THR A 1 82 ? -18.965 -0.184 28.293 1.00 97.81 82 THR A CA 1
ATOM 509 C C . THR A 1 82 ? -20.165 -0.276 27.356 1.00 97.81 82 THR A C 1
ATOM 511 O O . THR A 1 82 ? -20.669 -1.354 27.043 1.00 97.81 82 THR A O 1
ATOM 514 N N . THR A 1 83 ? -20.693 0.882 26.963 1.00 97.50 83 THR A N 1
ATOM 515 C CA . THR A 1 83 ? -21.775 0.941 25.980 1.00 97.50 83 THR A CA 1
ATOM 516 C C . THR A 1 83 ? -21.239 0.521 24.622 1.00 97.50 83 THR A C 1
ATOM 518 O O . THR A 1 83 ? -20.372 1.221 24.110 1.00 97.50 83 THR A O 1
ATOM 521 N N . ALA A 1 84 ? -21.855 -0.496 24.019 1.00 97.62 84 ALA A N 1
ATOM 522 C CA . ALA A 1 84 ? -21.473 -0.966 22.693 1.00 97.62 84 ALA A CA 1
ATOM 523 C C . ALA A 1 84 ? -21.537 0.159 21.657 1.00 97.62 84 ALA A C 1
ATOM 525 O O . ALA A 1 84 ? -22.606 0.747 21.426 1.00 97.62 84 ALA A O 1
ATOM 526 N N . SER A 1 85 ? -20.400 0.457 21.036 1.00 97.06 85 SER A N 1
ATOM 527 C CA . SER A 1 85 ? -20.299 1.459 19.988 1.00 97.06 85 SER A CA 1
ATOM 528 C C . SER A 1 85 ? -19.143 1.162 19.048 1.00 97.06 85 SER A C 1
ATOM 530 O O . SER A 1 85 ? -18.004 1.054 19.470 1.00 97.06 85 SER A O 1
ATOM 532 N N . CYS A 1 86 ? -19.402 1.260 17.747 1.00 97.50 86 CYS A N 1
ATOM 533 C CA . CYS A 1 86 ? -18.332 1.130 16.774 1.00 97.50 86 CYS A CA 1
ATOM 534 C C . CYS A 1 86 ? -17.218 2.171 16.977 1.00 97.50 86 CYS A C 1
ATOM 536 O O . CYS A 1 86 ? -17.492 3.379 17.039 1.00 97.50 86 CYS A O 1
ATOM 538 N N . GLY A 1 87 ? -15.974 1.701 17.028 1.00 97.19 87 GLY A N 1
ATOM 539 C CA . GLY A 1 87 ? -14.775 2.508 17.203 1.00 97.19 87 GLY A CA 1
ATOM 540 C C . GLY A 1 87 ? -14.435 2.801 18.664 1.00 97.19 87 GLY A C 1
ATOM 541 O O . GLY A 1 87 ? -13.718 3.769 18.927 1.00 97.19 87 GLY A O 1
ATOM 542 N N . ASP A 1 88 ? -14.962 2.034 19.619 1.00 97.06 88 ASP A N 1
ATOM 543 C CA . ASP A 1 88 ? -14.684 2.203 21.052 1.00 97.06 88 ASP A CA 1
ATOM 544 C C . ASP A 1 88 ? -13.475 1.386 21.549 1.00 97.06 88 ASP A C 1
ATOM 546 O O . ASP A 1 88 ? -13.036 1.543 22.695 1.00 97.06 88 ASP A O 1
ATOM 550 N N . GLY A 1 89 ? -12.873 0.579 20.672 1.00 97.12 89 GLY A N 1
ATOM 551 C CA . GLY A 1 89 ? -11.739 -0.287 20.980 1.00 97.12 89 GLY A CA 1
ATOM 552 C C . GLY A 1 89 ? -12.142 -1.698 21.414 1.00 97.12 89 GLY A C 1
ATOM 553 O O . GLY A 1 89 ? -11.259 -2.481 21.788 1.00 97.12 89 GLY A O 1
ATOM 554 N N . TYR A 1 90 ? -13.434 -2.038 21.389 1.00 97.44 90 TYR A N 1
ATOM 555 C CA . TYR A 1 90 ? -13.972 -3.337 21.765 1.00 97.44 90 TYR A CA 1
ATOM 556 C C . TYR A 1 90 ? -14.855 -3.921 20.657 1.00 97.44 90 TYR A C 1
ATOM 558 O O . TYR A 1 90 ? -15.985 -3.518 20.447 1.00 97.44 90 TYR A O 1
ATOM 566 N N . ARG A 1 91 ? -14.378 -4.978 19.990 1.00 97.75 91 ARG A N 1
ATOM 567 C CA . ARG A 1 91 ? -15.155 -5.649 18.937 1.00 97.75 91 ARG A CA 1
ATOM 568 C C . ARG A 1 91 ? -16.324 -6.463 19.510 1.00 97.75 91 ARG A C 1
ATOM 570 O O . ARG A 1 91 ? -16.132 -7.619 19.907 1.00 97.75 91 ARG A O 1
ATOM 577 N N . ASN A 1 92 ? -17.538 -5.937 19.399 1.00 98.12 92 ASN A N 1
ATOM 578 C CA . ASN A 1 92 ? -18.782 -6.541 19.865 1.00 98.12 92 ASN A CA 1
ATOM 579 C C . ASN A 1 92 ? -19.599 -7.192 18.730 1.00 98.12 92 ASN A C 1
ATOM 581 O O . ASN A 1 92 ? -20.444 -6.588 18.059 1.00 98.12 92 ASN A O 1
ATOM 585 N N . ALA A 1 93 ? -19.415 -8.502 18.546 1.00 97.56 93 ALA A N 1
ATOM 586 C CA . ALA A 1 93 ? -20.138 -9.248 17.513 1.00 97.56 93 ALA A CA 1
ATOM 587 C C . ALA A 1 93 ? -21.664 -9.295 17.741 1.00 97.56 93 ALA A C 1
ATOM 589 O O . ALA A 1 93 ? -22.415 -9.469 16.778 1.00 97.56 93 ALA A O 1
ATOM 590 N N . ALA A 1 94 ? -22.138 -9.149 18.985 1.00 97.69 94 ALA A N 1
ATOM 591 C CA . ALA A 1 94 ? -23.565 -9.142 19.306 1.00 97.69 94 ALA A CA 1
ATOM 592 C C . ALA A 1 94 ? -24.249 -7.825 18.897 1.00 97.69 94 ALA A C 1
ATOM 594 O O . ALA A 1 94 ? -25.427 -7.844 18.535 1.00 97.69 94 ALA A O 1
ATOM 595 N N . ALA A 1 95 ? -23.507 -6.714 18.883 1.00 97.31 95 ALA A N 1
ATOM 596 C CA . ALA A 1 95 ? -23.927 -5.429 18.320 1.00 97.31 95 ALA A CA 1
ATOM 597 C C . ALA A 1 95 ? -23.824 -5.364 16.782 1.00 97.31 95 ALA A C 1
ATOM 599 O O . ALA A 1 95 ? -24.316 -4.419 16.166 1.00 97.31 95 ALA A O 1
ATOM 600 N N . GLY A 1 96 ? -23.273 -6.403 16.142 1.00 96.94 96 GLY A N 1
ATOM 601 C CA . GLY A 1 96 ? -23.138 -6.502 14.685 1.00 96.94 96 GLY A CA 1
ATOM 602 C C . GLY A 1 96 ? -21.763 -6.097 14.151 1.00 96.94 96 GLY A C 1
ATOM 603 O O . GLY A 1 96 ? -21.605 -5.936 12.938 1.00 96.94 96 GLY A O 1
ATOM 604 N N . GLU A 1 97 ? -20.769 -5.961 15.025 1.00 98.12 97 GLU A N 1
ATOM 605 C CA . GLU A 1 97 ? -19.426 -5.542 14.641 1.00 98.12 97 GLU A CA 1
ATOM 606 C C . GLU A 1 97 ? -18.623 -6.696 14.027 1.00 98.12 97 GLU A C 1
ATOM 608 O O . GLU A 1 97 ? -18.369 -7.749 14.628 1.00 98.12 97 GLU A O 1
ATOM 613 N N . GLY A 1 98 ? -18.211 -6.497 12.778 1.00 97.31 98 GLY A N 1
ATOM 614 C CA . GLY A 1 98 ? -17.270 -7.348 12.061 1.00 97.31 98 GLY A CA 1
ATOM 615 C C . GLY A 1 98 ? -15.816 -7.074 12.453 1.00 97.31 98 GLY A C 1
ATOM 616 O O . GLY A 1 98 ? -15.018 -8.015 12.469 1.00 97.31 98 GLY A O 1
ATOM 617 N N . CYS A 1 99 ? -15.499 -5.836 12.827 1.00 97.38 99 CYS A N 1
ATOM 618 C CA . CYS A 1 99 ? -14.201 -5.324 13.273 1.00 97.38 99 CYS A CA 1
ATOM 619 C C . CYS A 1 99 ? -14.407 -4.188 14.287 1.00 97.38 99 CYS A C 1
ATOM 621 O O . CYS A 1 99 ? -15.525 -3.712 14.419 1.00 97.38 99 CYS A O 1
ATOM 623 N N . ASP A 1 100 ? -13.331 -3.770 14.952 1.00 97.81 100 ASP A N 1
ATOM 624 C CA . ASP A 1 100 ? -13.224 -2.496 15.668 1.00 97.81 100 ASP A CA 1
ATOM 625 C C . ASP A 1 100 ? -11.734 -2.110 15.676 1.00 97.81 100 ASP A C 1
ATOM 627 O O . ASP A 1 100 ? -10.891 -2.938 16.042 1.00 97.81 100 ASP A O 1
ATOM 631 N N . ASP A 1 101 ? -11.389 -0.914 15.203 1.00 96.19 101 ASP A N 1
ATOM 632 C CA . ASP A 1 101 ? -10.015 -0.392 15.178 1.00 96.19 101 ASP A CA 1
ATOM 633 C C . ASP A 1 101 ? -9.828 0.843 16.081 1.00 96.19 101 ASP A C 1
ATOM 635 O O . ASP A 1 101 ? -8.854 1.592 15.956 1.00 96.19 101 ASP A O 1
ATOM 639 N N . GLY A 1 102 ? -10.734 1.026 17.046 1.00 97.12 102 GLY A N 1
ATOM 640 C CA . GLY A 1 102 ? -10.662 2.072 18.061 1.00 97.12 102 GLY A CA 1
ATOM 641 C C . GLY A 1 102 ? -11.000 3.472 17.562 1.00 97.12 102 GLY A C 1
ATOM 642 O O . GLY A 1 102 ? -10.675 4.450 18.246 1.00 97.12 102 GLY A O 1
ATOM 643 N N . ASN A 1 103 ? -11.603 3.599 16.375 1.00 96.12 103 ASN A N 1
ATOM 644 C CA . ASN A 1 103 ? -12.135 4.864 15.895 1.00 96.12 103 ASN A CA 1
ATOM 645 C C . ASN A 1 103 ? -13.269 4.668 14.855 1.00 96.12 103 ASN A C 1
ATOM 647 O O . ASN A 1 103 ? -13.427 3.581 14.322 1.00 96.12 103 ASN A O 1
ATOM 651 N N . PRO A 1 104 ? -14.100 5.691 14.572 1.00 94.50 104 PRO A N 1
ATOM 652 C CA . PRO A 1 104 ? -15.228 5.567 13.645 1.00 94.50 104 PRO A CA 1
ATOM 653 C C . PRO A 1 104 ? -14.904 6.074 12.229 1.00 94.50 104 PRO A C 1
ATOM 655 O O . PRO A 1 104 ? -15.821 6.489 11.512 1.00 94.50 104 PRO A O 1
ATOM 658 N N . ASN A 1 105 ? -13.627 6.169 11.845 1.00 94.25 105 ASN A N 1
ATOM 659 C CA . ASN A 1 105 ? -13.275 6.601 10.497 1.00 94.25 105 ASN A CA 1
ATOM 660 C C . ASN A 1 105 ? -13.553 5.469 9.498 1.00 94.25 105 ASN A C 1
ATOM 662 O O . ASN A 1 105 ? -14.253 4.502 9.769 1.00 94.25 105 ASN A O 1
ATOM 666 N N . SER A 1 106 ? -13.222 5.702 8.242 1.00 94.88 106 SER A N 1
ATOM 667 C CA . SER A 1 106 ? -13.365 4.701 7.193 1.00 94.88 106 SER A CA 1
ATOM 668 C C . SER A 1 106 ? -12.118 4.777 6.337 1.00 94.88 106 SER A C 1
ATOM 670 O O . SER A 1 106 ? -11.452 5.820 6.312 1.00 94.88 106 SER A O 1
ATOM 672 N N . TYR A 1 107 ? -11.855 3.704 5.605 1.00 93.81 107 TYR A N 1
ATOM 673 C CA . TYR A 1 107 ? -10.627 3.471 4.848 1.00 93.81 107 TYR A CA 1
ATOM 674 C C . TYR A 1 107 ? -9.378 3.323 5.737 1.00 93.81 107 TYR A C 1
ATOM 676 O O . TYR A 1 107 ? -8.265 3.677 5.343 1.00 93.81 107 TYR A O 1
ATOM 684 N N . ASP A 1 108 ? -9.552 2.807 6.952 1.00 93.12 108 ASP A N 1
ATOM 685 C CA . ASP A 1 108 ? -8.489 2.448 7.900 1.00 93.12 108 ASP A CA 1
ATOM 686 C C . ASP A 1 108 ? -8.544 0.978 8.350 1.00 93.12 108 ASP A C 1
ATOM 688 O O . ASP A 1 108 ? -7.698 0.522 9.122 1.00 93.12 108 ASP A O 1
ATOM 692 N N . GLY A 1 109 ? -9.439 0.192 7.743 1.00 93.44 109 GLY A N 1
ATOM 693 C CA . GLY A 1 109 ? -9.557 -1.252 7.941 1.00 93.44 109 GLY A CA 1
ATOM 694 C C . GLY A 1 109 ? -10.842 -1.643 8.662 1.00 93.44 109 GLY A C 1
ATOM 695 O O . GLY A 1 109 ? -11.289 -2.792 8.529 1.00 93.44 109 GLY A O 1
ATOM 696 N N . CYS A 1 110 ? -11.471 -0.696 9.354 1.00 96.69 110 CYS A N 1
ATOM 697 C CA . CYS A 1 110 ? -12.799 -0.846 9.906 1.00 96.69 110 CYS A CA 1
ATOM 698 C C . CYS A 1 110 ? -13.666 0.369 9.586 1.00 96.69 110 CYS A C 1
ATOM 700 O O . CYS A 1 110 ? -13.377 1.490 9.970 1.00 96.69 110 CYS A O 1
ATOM 702 N N . SER A 1 111 ? -14.774 0.139 8.887 1.00 96.31 111 SER A N 1
ATOM 703 C CA . SER A 1 111 ? -15.683 1.232 8.535 1.00 96.31 111 SER A CA 1
ATOM 704 C C . SER A 1 111 ? -16.358 1.840 9.763 1.00 96.31 111 SER A C 1
ATOM 706 O O . SER A 1 111 ? -16.530 1.186 10.787 1.00 96.31 111 SER A O 1
ATOM 708 N N . SER A 1 112 ? -16.934 3.031 9.593 1.00 96.25 112 SER A N 1
ATOM 709 C CA . SER A 1 112 ? -17.774 3.702 10.604 1.00 96.25 112 SER A CA 1
ATOM 710 C C . SER A 1 112 ? -19.005 2.897 11.068 1.00 96.25 112 SER A C 1
ATOM 712 O O . SER A 1 112 ? -19.670 3.271 12.033 1.00 96.25 112 SER A O 1
ATOM 714 N N . GLY A 1 113 ? -19.342 1.806 10.368 1.00 96.19 113 GLY A N 1
ATOM 715 C CA . GLY A 1 113 ? -20.374 0.832 10.744 1.00 96.19 113 GLY A CA 1
ATOM 716 C C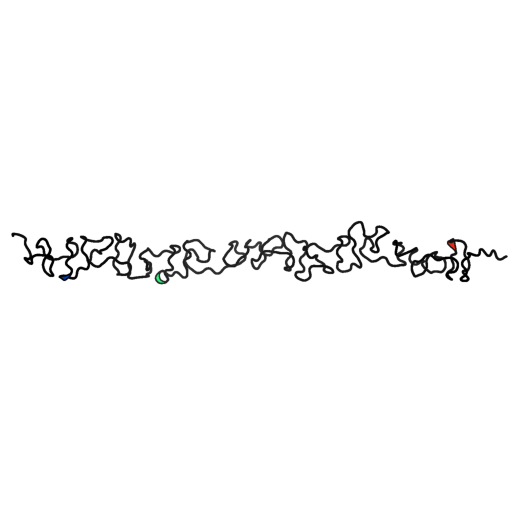 . GLY A 1 113 ? -19.811 -0.508 11.232 1.00 96.19 113 GLY A C 1
ATOM 717 O O . GLY A 1 113 ? -20.522 -1.515 11.202 1.00 96.19 113 GLY A O 1
ATOM 718 N N . CYS A 1 114 ? -18.531 -0.543 11.593 1.00 97.62 114 CYS A N 1
ATOM 719 C CA . CYS A 1 114 ? -17.781 -1.693 12.084 1.00 97.62 114 CYS A CA 1
ATOM 720 C C . CYS A 1 114 ? -17.827 -2.914 11.172 1.00 97.62 114 CYS A C 1
ATOM 722 O O . CYS A 1 114 ? -17.805 -4.066 11.604 1.00 97.62 114 CYS A O 1
ATOM 724 N N . GLN A 1 115 ? -17.904 -2.665 9.869 1.00 97.31 115 GLN A N 1
ATOM 725 C CA . GLN A 1 115 ? -17.725 -3.686 8.848 1.00 97.31 115 GLN A CA 1
ATOM 726 C C . GLN A 1 115 ? -16.284 -3.657 8.358 1.00 97.31 115 GLN A C 1
ATOM 728 O O . GLN A 1 115 ? -15.745 -2.575 8.117 1.00 97.31 115 GLN A O 1
ATOM 733 N N . VAL A 1 116 ? -15.694 -4.846 8.204 1.00 95.69 116 VAL A N 1
ATOM 734 C CA . VAL A 1 116 ? -14.331 -5.009 7.684 1.00 95.69 116 VAL A CA 1
ATOM 735 C C . VAL A 1 116 ? -14.263 -4.384 6.301 1.00 95.69 116 VAL A C 1
ATOM 737 O O . VAL A 1 116 ? -15.038 -4.746 5.410 1.00 95.69 116 VAL A O 1
ATOM 740 N N . GLU A 1 117 ? -13.322 -3.470 6.124 1.00 94.50 117 GLU A N 1
ATOM 741 C CA . GLU A 1 117 ? -13.086 -2.830 4.840 1.00 94.50 117 GLU A CA 1
ATOM 742 C C . GLU A 1 117 ? -12.133 -3.678 4.003 1.00 94.50 117 GLU A C 1
ATOM 744 O O . GLU A 1 117 ? -11.199 -4.304 4.506 1.00 94.50 117 GLU A O 1
ATOM 749 N N . THR A 1 118 ? -12.408 -3.749 2.703 1.00 93.38 118 THR A N 1
ATOM 750 C CA . THR A 1 118 ? -11.493 -4.367 1.743 1.00 93.38 118 THR A CA 1
ATOM 751 C C . THR A 1 118 ? -10.751 -3.237 1.046 1.00 93.38 118 THR A C 1
ATOM 753 O O . THR A 1 118 ? -11.438 -2.464 0.381 1.00 93.38 118 THR A O 1
ATOM 756 N N . PRO A 1 119 ? -9.412 -3.155 1.164 1.00 92.75 119 PRO A N 1
ATOM 757 C CA . PRO A 1 119 ? -8.629 -2.116 0.506 1.00 92.75 119 PRO A CA 1
ATOM 758 C C . PRO A 1 119 ? -8.894 -2.067 -0.998 1.00 92.75 119 PRO A C 1
ATOM 760 O O . PRO A 1 119 ? -8.955 -3.119 -1.653 1.00 92.75 119 PRO A O 1
ATOM 763 N N . VAL A 1 120 ? -9.059 -0.864 -1.542 1.00 94.50 120 VAL A N 1
ATOM 764 C CA . VAL A 1 120 ? -9.316 -0.642 -2.966 1.00 94.50 120 VAL A CA 1
ATOM 765 C C . VAL A 1 120 ? -8.343 0.380 -3.527 1.00 94.50 120 VAL A C 1
ATOM 767 O O . VAL A 1 120 ? -8.588 1.581 -3.480 1.00 94.50 120 VAL A O 1
ATOM 770 N N . CYS A 1 121 ? -7.351 -0.137 -4.243 1.00 96.25 121 CYS A N 1
ATOM 771 C CA . CYS A 1 121 ? -6.420 0.701 -4.972 1.00 96.25 121 CYS A CA 1
ATOM 772 C C . CYS A 1 121 ? -7.117 1.610 -6.000 1.00 96.25 121 CYS A C 1
ATOM 774 O O . CYS A 1 121 ? -7.908 1.160 -6.838 1.00 96.25 121 CYS A O 1
ATOM 776 N N . GLY A 1 122 ? -6.753 2.887 -5.974 1.00 96.06 122 GLY A N 1
ATOM 777 C CA . GLY A 1 122 ? -7.252 3.955 -6.830 1.00 96.06 122 GLY A CA 1
ATOM 778 C C . GLY A 1 122 ? -8.481 4.676 -6.279 1.00 96.06 122 GLY A C 1
ATOM 779 O O . GLY A 1 122 ? -9.156 5.375 -7.044 1.00 96.06 122 GLY A O 1
ATOM 780 N N . ASN A 1 123 ? -8.799 4.533 -4.988 1.00 95.38 123 ASN A N 1
ATOM 781 C CA . ASN A 1 123 ? -9.951 5.194 -4.361 1.00 95.38 123 ASN A CA 1
ATOM 782 C C . ASN A 1 123 ? -9.613 6.545 -3.691 1.00 95.38 123 ASN A C 1
ATOM 784 O O . ASN A 1 123 ? -10.526 7.278 -3.304 1.00 95.38 123 ASN A O 1
ATOM 788 N N . GLY A 1 124 ? -8.333 6.911 -3.618 1.00 96.06 124 GLY A N 1
ATOM 789 C CA . GLY A 1 124 ? -7.825 8.151 -3.032 1.00 96.06 124 GLY A CA 1
ATOM 790 C C . GLY A 1 124 ? -7.486 8.059 -1.543 1.00 96.06 124 GLY A C 1
ATOM 791 O O . GLY A 1 124 ? -7.138 9.082 -0.946 1.00 96.06 124 GLY A O 1
ATOM 792 N N . TYR A 1 125 ? -7.594 6.879 -0.936 1.00 94.94 125 TYR A N 1
ATOM 793 C CA . TYR A 1 125 ? -7.265 6.621 0.459 1.00 94.94 125 TYR A CA 1
ATOM 794 C C . TYR A 1 125 ? -6.130 5.620 0.514 1.00 94.94 125 TYR A C 1
ATOM 796 O O . TYR A 1 125 ? -6.205 4.583 -0.112 1.00 94.94 125 TYR A O 1
ATOM 804 N N . ARG A 1 126 ? -5.081 5.930 1.277 1.00 94.69 126 ARG A N 1
ATOM 805 C CA . ARG A 1 126 ? -3.942 5.026 1.426 1.00 94.69 126 ARG A CA 1
ATOM 806 C C . ARG A 1 126 ? -4.241 3.984 2.501 1.00 94.69 126 ARG A C 1
ATOM 808 O O . ARG A 1 126 ? -3.940 4.208 3.677 1.00 94.69 126 ARG A O 1
ATOM 815 N N . GLU A 1 127 ? -4.811 2.867 2.082 1.00 94.06 127 GLU A N 1
ATOM 816 C CA . GLU A 1 127 ? -5.273 1.779 2.939 1.00 94.06 127 GLU A CA 1
ATOM 817 C C . GLU A 1 127 ? -4.146 0.780 3.280 1.00 94.06 127 GLU A C 1
ATOM 819 O O . GLU A 1 127 ? -3.008 0.848 2.798 1.00 94.06 127 GLU A O 1
ATOM 824 N N . SER A 1 128 ? -4.435 -0.174 4.171 1.00 90.19 128 SER A N 1
ATOM 825 C CA . SER A 1 128 ? -3.469 -1.215 4.540 1.00 90.19 128 SER A CA 1
ATOM 826 C C . SER A 1 128 ? -3.095 -2.080 3.331 1.00 90.19 128 SER A C 1
ATOM 828 O O . SER A 1 128 ? -3.953 -2.687 2.696 1.00 90.19 128 SER A O 1
ATOM 830 N N . GLY A 1 129 ? -1.794 -2.175 3.042 1.00 89.94 129 GLY A N 1
ATOM 831 C CA . GLY A 1 129 ? -1.258 -2.904 1.886 1.00 89.94 129 GLY A CA 1
ATOM 832 C C . GLY A 1 129 ? -0.897 -2.014 0.695 1.00 89.94 129 GLY A C 1
ATOM 833 O O . GLY A 1 129 ? -0.163 -2.461 -0.185 1.00 89.94 129 GLY A O 1
ATOM 834 N N . GLU A 1 130 ? -1.313 -0.750 0.700 1.00 96.25 130 GLU A N 1
ATOM 835 C CA . GLU A 1 130 ? -0.979 0.210 -0.349 1.00 96.25 130 GLU A CA 1
ATOM 836 C C . GLU A 1 130 ? 0.304 0.973 -0.011 1.00 96.25 130 GLU A C 1
ATOM 838 O O . GLU A 1 130 ? 0.501 1.496 1.096 1.00 96.25 130 GLU A O 1
ATOM 843 N N . ALA A 1 131 ? 1.218 1.058 -0.978 1.00 96.00 131 ALA A N 1
ATOM 844 C CA . ALA A 1 131 ? 2.400 1.897 -0.837 1.00 96.00 131 ALA A CA 1
ATOM 845 C C . ALA A 1 131 ? 2.028 3.375 -1.034 1.00 96.00 131 ALA A C 1
ATOM 847 O O . ALA A 1 131 ? 2.530 4.229 -0.292 1.00 96.00 131 ALA A O 1
ATOM 848 N N . CYS A 1 132 ? 1.103 3.634 -1.958 1.00 95.88 132 CYS A N 1
ATOM 849 C CA . CYS A 1 132 ? 0.566 4.923 -2.382 1.00 95.88 132 CYS A CA 1
ATOM 850 C C . CYS A 1 132 ? -0.890 4.758 -2.844 1.00 95.88 132 CYS A C 1
ATOM 852 O O . CYS A 1 132 ? -1.280 3.654 -3.203 1.00 95.88 132 CYS A O 1
ATOM 854 N N . ASP A 1 133 ? -1.651 5.852 -2.883 1.00 96.81 133 ASP A N 1
ATOM 855 C CA . ASP A 1 133 ? -2.938 5.919 -3.578 1.00 96.81 133 ASP A CA 1
ATOM 856 C C . ASP A 1 133 ? -3.197 7.375 -4.005 1.00 96.81 133 ASP A C 1
ATOM 858 O O . ASP A 1 133 ? -3.365 8.266 -3.170 1.00 96.81 133 ASP A O 1
ATOM 862 N N . GLU A 1 134 ? -3.154 7.644 -5.309 1.00 96.12 134 GLU A N 1
ATOM 863 C CA . GLU A 1 134 ? -3.460 8.948 -5.910 1.00 96.12 134 GLU A CA 1
ATOM 864 C C . GLU A 1 134 ? -4.853 8.945 -6.580 1.00 96.12 134 GLU A C 1
ATOM 866 O O . GLU A 1 134 ? -5.172 9.775 -7.441 1.00 96.12 134 GLU A O 1
ATOM 871 N N . GLY A 1 135 ? -5.717 8.009 -6.188 1.00 95.56 135 GLY A N 1
ATOM 872 C CA . GLY A 1 135 ? -7.054 7.835 -6.725 1.00 95.56 135 GLY A CA 1
ATOM 873 C C . GLY A 1 135 ? -7.040 7.432 -8.198 1.00 95.56 135 GLY A C 1
ATOM 874 O O . GLY A 1 135 ? -6.218 6.644 -8.665 1.00 95.56 135 GLY A O 1
ATOM 875 N N . GLY A 1 136 ? -7.926 8.047 -8.981 1.00 95.38 136 GLY A N 1
ATOM 876 C CA . GLY A 1 136 ? -7.977 7.840 -10.431 1.00 95.38 136 GLY A CA 1
ATOM 877 C C . GLY A 1 136 ? -6.738 8.326 -11.198 1.00 95.38 136 GLY A C 1
ATOM 878 O O . GLY A 1 136 ? -6.698 8.163 -12.416 1.00 95.38 136 GLY A O 1
ATOM 879 N N . ALA A 1 137 ? -5.758 8.952 -10.531 1.00 94.44 137 ALA A N 1
ATOM 880 C CA . ALA A 1 137 ? -4.485 9.313 -11.148 1.00 94.44 137 ALA A CA 1
ATOM 881 C C . ALA A 1 137 ? -3.495 8.138 -11.213 1.00 94.44 137 ALA A C 1
ATOM 883 O O . ALA A 1 137 ? -2.563 8.203 -12.014 1.00 94.44 137 ALA A O 1
ATOM 884 N N . ASN A 1 138 ? -3.710 7.065 -10.445 1.00 93.88 138 ASN A N 1
ATOM 885 C CA . ASN A 1 138 ? -2.840 5.892 -10.463 1.00 93.88 138 ASN A CA 1
ATOM 886 C C . ASN A 1 138 ? -2.641 5.373 -11.895 1.00 93.88 138 ASN A C 1
ATOM 888 O O . ASN A 1 138 ? -3.602 5.177 -12.643 1.00 93.88 138 ASN A O 1
ATOM 892 N N . GLY A 1 139 ? -1.392 5.124 -12.284 1.00 90.62 139 GLY A N 1
ATOM 893 C CA . GLY A 1 139 ? -1.084 4.532 -13.586 1.00 90.62 139 GLY A CA 1
ATOM 894 C C . GLY A 1 139 ? -1.252 5.468 -14.799 1.00 90.62 139 GLY A C 1
ATOM 895 O O . GLY A 1 139 ? -1.308 4.981 -15.927 1.00 90.62 139 GLY A O 1
ATOM 896 N N . ASN A 1 140 ? -1.367 6.791 -14.617 1.00 89.75 140 ASN A N 1
ATOM 897 C CA . ASN A 1 140 ? -1.601 7.739 -15.721 1.00 89.75 140 ASN A CA 1
ATOM 898 C C . ASN A 1 140 ? -0.335 8.331 -16.395 1.00 89.75 140 ASN A C 1
ATOM 900 O O . ASN A 1 140 ? -0.438 9.328 -17.110 1.00 89.75 140 ASN A O 1
ATOM 904 N N . GLY A 1 141 ? 0.849 7.778 -16.133 1.00 85.31 141 GLY A N 1
ATOM 905 C CA . GLY A 1 141 ? 2.177 8.235 -16.578 1.00 85.31 141 GLY A CA 1
ATOM 906 C C . GLY A 1 141 ? 2.704 9.509 -15.898 1.00 85.31 141 GLY A C 1
ATOM 907 O O . GLY A 1 141 ? 3.883 9.828 -15.973 1.00 85.31 141 GLY A O 1
ATOM 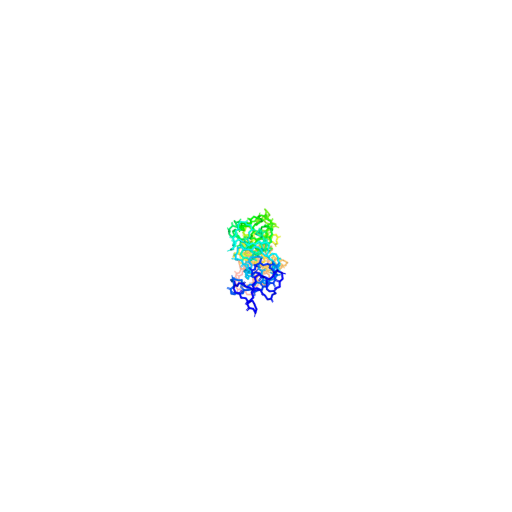908 N N . SER A 1 142 ? 1.841 10.260 -15.210 1.00 87.12 142 SER A N 1
ATOM 909 C CA . SER A 1 142 ? 2.215 11.452 -14.428 1.00 87.12 142 SER A CA 1
ATOM 910 C C . SER A 1 142 ? 2.156 11.235 -12.914 1.00 87.12 142 SER A C 1
ATOM 912 O O . SER A 1 142 ? 2.530 12.120 -12.145 1.00 87.12 142 SER A O 1
ATOM 914 N N . SER A 1 143 ? 1.673 10.067 -12.496 1.00 91.88 143 SER A N 1
ATOM 915 C CA . SER A 1 143 ? 1.526 9.654 -11.108 1.00 91.88 143 SER A CA 1
ATOM 916 C C . SER A 1 143 ? 2.735 8.849 -10.662 1.00 91.88 143 SER A C 1
ATOM 918 O O . SER A 1 143 ? 3.183 7.956 -11.380 1.00 91.88 143 SER A O 1
ATOM 920 N N . SER A 1 144 ? 3.214 9.132 -9.451 1.00 92.81 144 SER A N 1
ATOM 921 C CA . SER A 1 144 ? 4.233 8.309 -8.786 1.00 92.81 144 SER A CA 1
ATOM 922 C C . SER A 1 144 ? 3.671 6.984 -8.261 1.00 92.81 144 SER A C 1
ATOM 924 O O . SER A 1 144 ? 4.402 6.162 -7.707 1.00 92.81 144 SER A O 1
ATOM 926 N N . CYS A 1 145 ? 2.360 6.793 -8.412 1.00 95.69 145 CYS A N 1
ATOM 927 C CA . CYS A 1 145 ? 1.635 5.621 -7.987 1.00 95.69 145 CYS A CA 1
ATOM 928 C C . CYS A 1 145 ? 1.154 4.817 -9.193 1.00 95.69 145 CYS A C 1
ATOM 930 O O . CYS A 1 145 ? 0.450 5.317 -10.077 1.00 95.69 145 CYS A O 1
ATOM 932 N N . ARG A 1 146 ? 1.520 3.539 -9.230 1.00 94.00 146 ARG A N 1
ATOM 933 C CA . ARG A 1 146 ? 1.073 2.617 -10.274 1.00 94.00 146 ARG A CA 1
ATOM 934 C C . ARG A 1 146 ? -0.360 2.157 -10.031 1.00 94.00 146 ARG A C 1
ATOM 936 O O . ARG A 1 146 ? -0.919 2.315 -8.949 1.00 94.00 146 ARG A O 1
ATOM 943 N N . ALA A 1 147 ? -0.957 1.549 -11.056 1.00 93.62 147 ALA A N 1
ATOM 944 C CA . ALA A 1 147 ? -2.333 1.045 -11.018 1.00 93.62 147 ALA A CA 1
ATOM 945 C C . ALA A 1 147 ? -2.571 -0.067 -9.974 1.00 93.62 147 ALA A C 1
ATOM 947 O O . ALA A 1 147 ? -3.718 -0.384 -9.676 1.00 93.62 147 ALA A O 1
ATOM 948 N N . ASP A 1 148 ? -1.507 -0.662 -9.435 1.00 94.00 148 ASP A N 1
ATOM 949 C CA . ASP A 1 148 ? -1.516 -1.656 -8.359 1.00 94.00 148 ASP A CA 1
ATOM 950 C C . ASP A 1 148 ? -1.102 -1.072 -6.990 1.00 94.00 148 ASP A C 1
ATOM 952 O O . ASP A 1 148 ? -0.799 -1.820 -6.057 1.00 94.00 148 ASP A O 1
ATOM 956 N N . CYS A 1 149 ? -1.091 0.260 -6.861 1.00 96.06 149 CYS A N 1
ATOM 957 C CA . CYS A 1 149 ? -0.788 0.997 -5.630 1.00 96.06 149 CYS A CA 1
ATOM 958 C C . CYS A 1 149 ? 0.604 0.726 -5.061 1.00 96.06 149 CYS A C 1
ATOM 960 O O . CYS A 1 149 ? 0.855 0.827 -3.854 1.00 96.06 149 CYS A O 1
ATOM 962 N N . GLN A 1 150 ? 1.534 0.397 -5.953 1.00 95.31 150 GLN A N 1
ATOM 963 C CA . GLN A 1 150 ? 2.957 0.388 -5.673 1.00 95.31 150 GLN A CA 1
ATOM 964 C C . GLN A 1 150 ? 3.599 1.656 -6.227 1.00 95.31 150 GLN A C 1
ATOM 966 O O . GLN A 1 150 ? 3.188 2.167 -7.270 1.00 95.31 150 GLN A O 1
ATOM 971 N N . TYR A 1 151 ? 4.639 2.145 -5.551 1.00 94.06 151 TYR A N 1
ATOM 972 C CA . TYR A 1 151 ? 5.417 3.259 -6.082 1.00 94.06 151 TYR A CA 1
ATOM 973 C C . TYR A 1 151 ? 6.060 2.876 -7.407 1.00 94.06 151 TYR A C 1
ATOM 975 O O . TYR A 1 151 ? 6.566 1.761 -7.553 1.00 94.06 151 TYR A O 1
ATOM 983 N N . ASP A 1 152 ? 6.023 3.828 -8.321 1.00 92.69 152 ASP A N 1
ATOM 984 C CA . ASP A 1 152 ? 6.802 3.880 -9.547 1.00 92.69 152 ASP A CA 1
ATOM 985 C C . ASP A 1 152 ? 8.310 3.806 -9.258 1.00 92.69 152 ASP A C 1
ATOM 987 O O . ASP A 1 152 ? 8.792 4.407 -8.285 1.00 92.69 152 ASP A O 1
ATOM 991 N N . TYR A 1 153 ? 9.051 3.042 -10.062 1.00 92.81 153 TYR A N 1
ATOM 992 C CA . TYR A 1 153 ? 10.510 3.046 -10.039 1.00 92.81 153 TYR A CA 1
ATOM 993 C C . TYR A 1 153 ? 11.119 2.545 -11.351 1.00 92.81 153 TYR A C 1
ATOM 995 O O . TYR A 1 153 ? 10.646 1.589 -11.953 1.00 92.81 153 TYR A O 1
ATOM 1003 N N . CYS A 1 154 ? 12.304 3.069 -11.657 1.00 93.38 154 CYS A N 1
ATOM 1004 C CA . CYS A 1 154 ? 13.010 2.698 -12.872 1.00 93.38 154 CYS A CA 1
ATOM 1005 C C . CYS A 1 154 ? 13.321 1.200 -12.982 1.00 93.38 154 CYS A C 1
ATOM 1007 O O . CYS A 1 154 ? 14.035 0.627 -12.148 1.00 93.38 154 CYS A O 1
ATOM 1009 N N . GLY A 1 155 ? 12.869 0.593 -14.078 1.00 92.81 155 GLY A N 1
ATOM 1010 C CA . GLY A 1 155 ? 13.042 -0.823 -14.384 1.00 92.81 155 GLY A CA 1
ATOM 1011 C C . GLY A 1 155 ? 11.834 -1.674 -14.014 1.00 92.81 155 GLY A C 1
ATOM 1012 O O . GLY A 1 155 ? 11.943 -2.906 -14.001 1.00 92.81 155 GLY A O 1
ATOM 1013 N N . ASP A 1 156 ? 10.696 -1.057 -13.723 1.00 91.94 156 ASP A N 1
ATOM 1014 C CA . ASP A 1 156 ? 9.449 -1.738 -13.415 1.00 91.94 156 ASP A CA 1
ATOM 1015 C C . ASP A 1 156 ? 8.516 -1.914 -14.624 1.00 91.94 156 ASP A C 1
ATOM 1017 O O . ASP A 1 156 ? 7.600 -2.744 -14.587 1.00 91.94 156 ASP A O 1
ATOM 1021 N N . GLY A 1 157 ? 8.838 -1.237 -15.727 1.00 91.12 157 GLY A N 1
ATOM 1022 C CA . GLY A 1 157 ? 8.160 -1.353 -17.014 1.00 91.12 157 GLY A CA 1
ATOM 1023 C C . GLY A 1 157 ? 6.951 -0.434 -17.171 1.00 91.12 157 GLY A C 1
ATOM 1024 O O . GLY A 1 157 ? 6.122 -0.682 -18.052 1.00 91.12 157 GLY A O 1
ATOM 1025 N N . TYR A 1 158 ? 6.822 0.583 -16.326 1.00 90.19 158 TYR A N 1
ATOM 1026 C CA . TYR A 1 158 ? 5.816 1.624 -16.434 1.00 90.19 158 TYR A CA 1
ATOM 1027 C C . TYR A 1 158 ? 6.499 2.989 -16.536 1.00 90.19 158 TYR A C 1
ATOM 1029 O O . TYR A 1 158 ? 7.355 3.305 -15.735 1.00 90.19 158 TYR A O 1
ATOM 1037 N N . ASP A 1 159 ? 6.099 3.806 -17.516 1.00 89.69 159 ASP A N 1
ATOM 1038 C CA . ASP A 1 159 ? 6.707 5.122 -17.727 1.00 89.69 159 ASP A CA 1
ATOM 1039 C C . ASP A 1 159 ? 6.212 6.120 -16.664 1.00 89.69 159 ASP A C 1
ATOM 1041 O O . ASP A 1 159 ? 5.138 6.722 -16.800 1.00 89.69 159 ASP A O 1
ATOM 1045 N N . GLY A 1 160 ? 6.995 6.285 -15.602 1.00 88.81 160 GLY A N 1
ATOM 1046 C CA . GLY A 1 160 ? 6.710 7.201 -14.507 1.00 88.81 160 GLY A CA 1
ATOM 1047 C C . GLY A 1 160 ? 6.932 8.691 -14.805 1.00 88.81 160 GLY A C 1
ATOM 1048 O O . GLY A 1 160 ? 7.570 9.070 -15.790 1.00 88.81 160 GLY A O 1
ATOM 1049 N N . PRO A 1 161 ? 6.491 9.597 -13.909 1.00 88.38 161 PRO A N 1
ATOM 1050 C CA . PRO A 1 161 ? 6.655 11.045 -14.078 1.00 88.38 161 PRO A CA 1
ATOM 1051 C C . PRO A 1 161 ? 8.116 11.515 -14.132 1.00 88.38 161 PRO A C 1
ATOM 1053 O O . PRO A 1 161 ? 8.389 12.613 -14.625 1.00 88.38 161 PRO A O 1
ATOM 1056 N N . SER A 1 162 ? 9.053 10.731 -13.594 1.00 85.12 162 SER A N 1
ATOM 1057 C CA . SER A 1 162 ? 10.494 11.017 -13.623 1.00 85.12 162 SER A CA 1
ATOM 1058 C C . SER A 1 162 ? 11.256 10.268 -14.716 1.00 85.12 162 SER A C 1
ATOM 1060 O O . SER A 1 162 ? 12.482 10.374 -14.773 1.00 85.12 162 SER A O 1
ATOM 1062 N N . GLU A 1 163 ? 10.557 9.543 -15.585 1.00 92.44 163 GLU A N 1
ATOM 1063 C CA . GLU A 1 163 ? 11.157 8.606 -16.527 1.00 92.44 163 GLU A CA 1
ATOM 1064 C C . GLU A 1 163 ? 10.952 9.070 -17.969 1.00 92.44 163 GLU A C 1
ATOM 1066 O O . GLU A 1 163 ? 9.903 9.585 -18.353 1.00 92.44 163 GLU A O 1
ATOM 1071 N N . GLY A 1 164 ? 11.999 8.940 -18.785 1.00 90.06 164 GLY A N 1
ATOM 1072 C CA . GLY A 1 164 ? 11.909 9.167 -20.230 1.00 90.06 164 GLY A CA 1
ATOM 1073 C C . GLY A 1 164 ? 11.488 7.913 -21.001 1.00 90.06 164 GLY A C 1
ATOM 1074 O O . GLY A 1 164 ? 11.131 8.012 -22.175 1.00 90.06 164 GLY A O 1
ATOM 1075 N N . CYS A 1 165 ? 11.597 6.755 -20.353 1.00 91.94 165 CYS A N 1
ATOM 1076 C CA . CYS A 1 165 ? 11.221 5.425 -20.810 1.00 91.94 165 CYS A CA 1
ATOM 1077 C C . CYS A 1 165 ? 11.331 4.449 -19.636 1.00 91.94 165 CYS A C 1
ATOM 1079 O O . CYS A 1 165 ? 12.170 4.659 -18.761 1.00 91.94 165 CYS A O 1
ATOM 1081 N N . ASP A 1 166 ? 10.616 3.331 -19.700 1.00 93.44 166 ASP A N 1
ATOM 1082 C CA . ASP A 1 166 ? 10.899 2.166 -18.874 1.00 93.44 166 ASP A CA 1
ATOM 1083 C C . ASP A 1 166 ? 10.574 0.864 -19.619 1.00 93.44 166 ASP A C 1
ATOM 1085 O O . ASP A 1 166 ? 9.431 0.448 -19.800 1.00 93.44 166 ASP A O 1
ATOM 1089 N N . SER A 1 167 ? 11.621 0.179 -20.077 1.00 93.69 167 SER A N 1
ATOM 1090 C CA . SER A 1 167 ? 11.516 -1.148 -20.698 1.00 93.69 167 SER A CA 1
ATOM 1091 C C . SER A 1 167 ? 11.605 -2.287 -19.671 1.00 93.69 167 SER A C 1
ATOM 1093 O O . SER A 1 167 ? 11.850 -3.446 -20.028 1.00 93.69 167 SER A O 1
ATOM 1095 N N . GLY A 1 168 ? 11.429 -1.979 -18.390 1.00 93.00 168 GLY A N 1
ATOM 1096 C CA . GLY A 1 168 ? 11.507 -2.904 -17.277 1.00 93.00 168 GLY A CA 1
ATOM 1097 C C . GLY A 1 168 ? 12.898 -3.519 -17.149 1.00 93.00 168 GLY A C 1
ATOM 1098 O O . GLY A 1 168 ? 13.934 -2.865 -17.276 1.00 93.00 168 GLY A O 1
ATOM 1099 N N . GLY A 1 169 ? 12.939 -4.843 -17.004 1.00 92.25 169 GLY A N 1
ATOM 1100 C CA . GLY A 1 169 ? 14.194 -5.600 -16.982 1.00 92.25 169 GLY A CA 1
ATOM 1101 C C . GLY A 1 169 ? 15.027 -5.528 -18.273 1.00 92.25 169 GLY A C 1
ATOM 1102 O O . GLY A 1 169 ? 16.136 -6.058 -18.288 1.00 92.25 169 GLY A O 1
ATOM 1103 N N . ALA A 1 170 ? 14.516 -4.918 -19.350 1.00 92.19 170 ALA A N 1
ATOM 1104 C CA . ALA A 1 170 ? 15.264 -4.687 -20.586 1.00 92.19 170 ALA A CA 1
ATOM 1105 C C . ALA A 1 170 ? 16.020 -3.344 -20.611 1.00 92.19 170 ALA A C 1
ATOM 1107 O O . ALA A 1 170 ? 16.675 -3.039 -21.610 1.00 92.19 170 ALA A O 1
ATOM 1108 N N . ASN A 1 171 ? 15.961 -2.557 -19.534 1.00 91.69 171 ASN A N 1
ATOM 1109 C CA . ASN A 1 171 ? 16.771 -1.352 -19.391 1.00 91.69 171 ASN A CA 1
ATOM 1110 C C . ASN A 1 171 ? 18.266 -1.702 -19.335 1.00 91.69 171 ASN A C 1
ATOM 1112 O O . ASN A 1 171 ? 18.673 -2.681 -18.705 1.00 91.69 171 ASN A O 1
ATOM 1116 N N . GLY A 1 172 ? 19.104 -0.877 -19.964 1.00 88.69 172 GLY A N 1
ATOM 1117 C CA . GLY A 1 172 ? 20.558 -1.019 -19.932 1.00 88.69 172 GLY A CA 1
ATOM 1118 C C . GLY A 1 172 ? 21.231 -0.875 -21.295 1.00 88.69 172 GLY A C 1
ATOM 1119 O O . GLY A 1 172 ? 20.657 -0.372 -22.258 1.00 88.69 172 GLY A O 1
ATOM 1120 N N . ASN A 1 173 ? 22.493 -1.307 -21.356 1.00 82.12 173 ASN A N 1
ATOM 1121 C CA . ASN A 1 173 ? 23.320 -1.193 -22.556 1.00 82.12 173 ASN A CA 1
ATOM 1122 C C . ASN A 1 173 ? 22.780 -2.092 -23.681 1.00 82.12 173 ASN A C 1
ATOM 1124 O O . ASN A 1 173 ? 22.564 -3.287 -23.472 1.00 82.12 173 ASN A O 1
ATOM 1128 N N . GLY A 1 174 ? 22.578 -1.524 -24.866 1.00 83.00 174 GLY A N 1
ATOM 1129 C CA . GLY A 1 174 ? 21.937 -2.169 -26.014 1.00 83.00 174 GLY A CA 1
ATOM 1130 C C . GLY A 1 174 ? 20.404 -2.145 -25.989 1.00 83.00 174 GLY A C 1
ATOM 1131 O O . GLY A 1 174 ? 19.787 -2.583 -26.960 1.00 83.00 174 GLY A O 1
ATOM 1132 N N 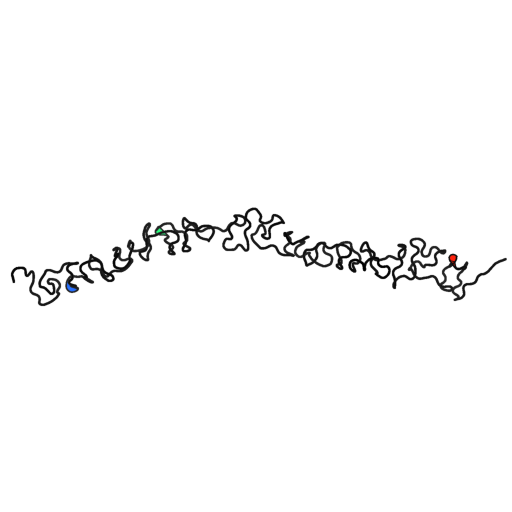. GLY A 1 175 ? 19.780 -1.659 -24.910 1.00 89.81 175 GLY A N 1
ATOM 1133 C CA . GLY A 1 175 ? 18.332 -1.452 -24.812 1.00 89.81 175 GLY A CA 1
ATOM 1134 C C . GLY A 1 175 ? 17.932 -0.057 -25.291 1.00 89.81 175 GLY A C 1
ATOM 1135 O O . GLY A 1 175 ? 18.750 0.847 -25.301 1.00 89.81 175 GLY A O 1
ATOM 1136 N N . ALA A 1 176 ? 16.674 0.165 -25.681 1.00 91.12 176 ALA A N 1
ATOM 1137 C CA . ALA A 1 176 ? 16.203 1.512 -26.055 1.00 91.12 176 ALA A CA 1
ATOM 1138 C C . ALA A 1 176 ? 16.170 2.479 -24.857 1.00 91.12 176 ALA A C 1
ATOM 1140 O O . ALA A 1 176 ? 16.204 3.696 -25.029 1.00 91.12 176 ALA A O 1
ATOM 1141 N N . CYS A 1 177 ? 16.140 1.922 -23.649 1.00 94.12 177 CYS A N 1
ATOM 1142 C CA . CYS A 1 177 ? 16.112 2.647 -22.398 1.00 94.12 177 CYS A CA 1
ATOM 1143 C C . CYS A 1 177 ? 17.356 2.337 -21.564 1.00 94.12 177 CYS A C 1
ATOM 1145 O O . CYS A 1 177 ? 17.750 1.173 -21.438 1.00 94.12 177 CYS A O 1
ATOM 1147 N N . ARG A 1 178 ? 17.995 3.369 -21.012 1.00 92.06 178 ARG A N 1
ATOM 1148 C CA . ARG A 1 178 ? 19.158 3.231 -20.131 1.00 92.06 178 ARG A CA 1
ATOM 1149 C C . ARG A 1 178 ? 18.744 2.712 -18.758 1.00 92.06 178 ARG A C 1
ATOM 1151 O O . ARG A 1 178 ? 17.578 2.743 -18.383 1.00 92.06 178 ARG A O 1
ATOM 1158 N N . GLY A 1 179 ? 19.729 2.254 -17.983 1.00 91.06 179 GLY A N 1
ATOM 1159 C CA . GLY A 1 179 ? 19.510 1.761 -16.616 1.00 91.06 179 GLY A CA 1
ATOM 1160 C C . GLY A 1 179 ? 19.043 2.829 -15.618 1.00 91.06 179 GLY A C 1
ATOM 1161 O O . GLY A 1 179 ? 18.648 2.481 -14.514 1.00 91.06 179 GLY A O 1
ATOM 1162 N N . ASP A 1 180 ? 19.100 4.106 -15.994 1.00 91.75 180 ASP A N 1
ATOM 1163 C CA . ASP A 1 180 ? 18.563 5.249 -15.254 1.00 91.75 180 ASP A CA 1
ATOM 1164 C C . ASP A 1 180 ? 17.238 5.774 -15.845 1.00 91.75 180 ASP A C 1
ATOM 1166 O O . ASP A 1 180 ? 16.839 6.897 -15.546 1.00 91.75 180 ASP A O 1
ATOM 1170 N N . CYS A 1 181 ? 16.564 4.970 -16.680 1.00 93.69 181 CYS A N 1
ATOM 1171 C CA . CYS A 1 181 ? 15.260 5.263 -17.290 1.00 93.69 181 CYS A CA 1
ATOM 1172 C C . CYS A 1 181 ? 15.229 6.539 -18.126 1.00 93.69 181 CYS A C 1
ATOM 1174 O O . CYS A 1 181 ? 14.238 7.266 -18.230 1.00 93.69 181 CYS A O 1
ATOM 1176 N N . GLN A 1 182 ? 16.362 6.809 -18.760 1.00 92.06 182 GLN A N 1
ATOM 1177 C CA . GLN A 1 182 ? 16.490 7.823 -19.782 1.00 92.06 182 GLN A CA 1
ATOM 1178 C C . GLN A 1 182 ? 16.641 7.144 -21.143 1.00 92.06 182 GLN A C 1
ATOM 1180 O O . GLN A 1 182 ? 17.257 6.085 -21.262 1.00 92.06 182 GLN A O 1
ATOM 1185 N N . LEU A 1 183 ? 16.077 7.747 -22.189 1.00 91.81 183 LEU A N 1
ATOM 1186 C CA . LEU A 1 183 ? 16.175 7.203 -23.544 1.00 91.81 183 LEU A CA 1
ATOM 1187 C C . LEU A 1 183 ? 17.637 7.119 -23.983 1.00 91.81 183 LEU A C 1
ATOM 1189 O O . LEU A 1 183 ? 18.363 8.106 -23.836 1.00 91.81 183 LEU A O 1
ATOM 1193 N N . ASN A 1 184 ? 18.035 5.978 -24.554 1.00 90.50 184 ASN A N 1
ATOM 1194 C CA . ASN A 1 184 ? 19.302 5.877 -25.276 1.00 90.50 184 ASN A CA 1
ATOM 1195 C C . ASN A 1 184 ? 19.229 6.746 -26.532 1.00 90.50 184 ASN A C 1
ATOM 1197 O O . ASN A 1 184 ? 18.268 6.659 -27.305 1.00 90.50 184 ASN A O 1
ATOM 1201 N N . VAL A 1 185 ? 20.227 7.603 -26.708 1.00 91.62 185 VAL A N 1
ATOM 1202 C CA . VAL A 1 185 ? 20.341 8.496 -27.857 1.00 91.62 185 VAL A CA 1
ATOM 1203 C C . VAL A 1 185 ? 21.790 8.588 -28.295 1.00 91.62 185 VAL A C 1
ATOM 1205 O O . VAL A 1 185 ? 22.671 8.794 -27.471 1.00 91.62 185 VAL A O 1
ATOM 1208 N N . CYS A 1 186 ? 21.998 8.587 -29.607 1.00 91.06 186 CYS A N 1
ATOM 1209 C CA . CYS A 1 186 ? 23.321 8.782 -30.169 1.00 91.06 186 CYS A CA 1
ATOM 1210 C C . CYS A 1 186 ? 24.030 10.024 -29.596 1.00 91.06 186 CYS A C 1
ATOM 1212 O O . CYS A 1 186 ? 23.541 11.158 -29.691 1.00 91.06 186 CYS A O 1
ATOM 1214 N N . GLY A 1 187 ? 25.220 9.801 -29.049 1.00 90.00 187 GLY A N 1
ATOM 1215 C CA . GLY A 1 187 ? 26.056 10.769 -28.365 1.00 90.00 187 GLY A CA 1
ATOM 1216 C C . GLY A 1 187 ? 25.807 10.862 -26.859 1.00 90.00 187 GLY A C 1
ATOM 1217 O O . GLY A 1 187 ? 26.179 11.879 -26.269 1.00 90.00 187 GLY A O 1
ATOM 1218 N N . ASP A 1 188 ? 25.218 9.869 -26.203 1.00 89.44 188 ASP A N 1
ATOM 1219 C CA . ASP A 1 188 ? 25.029 9.861 -24.744 1.00 89.44 188 ASP A CA 1
ATOM 1220 C C . ASP A 1 188 ? 26.091 9.043 -23.979 1.00 89.44 188 ASP A C 1
ATOM 1222 O O . ASP A 1 188 ? 26.076 9.027 -22.745 1.00 89.44 188 ASP A O 1
ATOM 1226 N N . ALA A 1 189 ? 27.058 8.459 -24.698 1.00 89.06 189 ALA A N 1
ATOM 1227 C CA . ALA A 1 189 ? 28.085 7.534 -24.215 1.00 89.06 189 ALA A CA 1
ATOM 1228 C C . ALA A 1 189 ? 27.570 6.143 -23.796 1.00 89.06 189 ALA A C 1
ATOM 1230 O O . ALA A 1 189 ? 28.277 5.417 -23.086 1.00 89.06 189 ALA A O 1
ATOM 1231 N N . TYR A 1 190 ? 26.371 5.759 -24.229 1.00 89.06 190 TYR A N 1
ATOM 1232 C CA . TYR A 1 190 ? 25.794 4.431 -24.065 1.00 89.06 190 TYR A CA 1
ATOM 1233 C C . TYR A 1 190 ? 25.491 3.833 -25.429 1.00 89.06 190 TYR A C 1
ATOM 1235 O O . TYR A 1 190 ? 24.966 4.489 -26.310 1.00 89.06 190 TYR A O 1
ATOM 1243 N N . HIS A 1 191 ? 25.813 2.554 -25.604 1.00 89.62 191 HIS A N 1
ATOM 1244 C CA . HIS A 1 191 ? 25.611 1.892 -26.883 1.00 89.62 191 HIS A CA 1
ATOM 1245 C C . HIS A 1 191 ? 24.161 1.412 -26.991 1.00 89.62 191 HIS A C 1
ATOM 1247 O O . HIS A 1 191 ? 23.801 0.377 -26.422 1.00 89.62 191 HIS A O 1
ATOM 1253 N N . GLY A 1 192 ? 23.325 2.177 -27.685 1.00 89.31 192 GLY A N 1
ATOM 1254 C CA . GLY A 1 192 ? 21.903 1.927 -27.880 1.00 89.31 192 GLY A CA 1
ATOM 1255 C C . GLY A 1 192 ? 21.569 0.947 -29.019 1.00 89.31 192 GLY A C 1
ATOM 1256 O O . GLY A 1 192 ? 22.443 0.400 -29.698 1.00 89.31 192 GLY A O 1
ATOM 1257 N N . PRO A 1 193 ? 20.273 0.678 -29.261 1.00 89.00 193 PRO A N 1
ATOM 1258 C CA . PRO A 1 193 ? 19.826 -0.181 -30.348 1.00 89.00 193 PRO A CA 1
ATOM 1259 C C . PRO A 1 193 ? 20.078 0.480 -31.705 1.00 89.00 193 PRO A C 1
ATOM 1261 O O . PRO A 1 193 ? 19.583 1.571 -31.974 1.00 89.00 193 PRO A O 1
ATOM 1264 N N . GLY A 1 194 ? 20.776 -0.225 -32.597 1.00 87.12 194 GLY A N 1
ATOM 1265 C CA . GLY A 1 194 ? 21.064 0.259 -33.953 1.00 87.12 194 GLY A CA 1
ATOM 1266 C C . GLY A 1 194 ? 22.282 1.181 -34.052 1.00 87.12 194 GLY A C 1
ATOM 1267 O O . GLY A 1 194 ? 22.652 1.570 -35.159 1.00 87.12 194 GLY A O 1
ATOM 1268 N N . GLU A 1 195 ? 22.928 1.483 -32.932 1.00 90.88 195 GLU A N 1
ATOM 1269 C CA . GLU A 1 195 ? 24.239 2.121 -32.910 1.00 90.88 195 GLU A CA 1
ATOM 1270 C C . GLU A 1 195 ? 25.322 1.069 -33.176 1.00 90.88 195 GLU A C 1
ATOM 1272 O O . GLU A 1 195 ? 25.167 -0.110 -32.846 1.00 90.88 195 GLU A O 1
ATOM 1277 N N . GLY A 1 196 ? 26.391 1.484 -33.853 1.00 88.06 196 GLY A N 1
ATOM 1278 C CA . GLY A 1 196 ? 27.619 0.697 -33.986 1.00 88.06 196 GLY A CA 1
ATOM 1279 C C . GLY A 1 196 ? 28.683 1.088 -32.957 1.00 88.06 196 GLY A C 1
ATOM 1280 O O . GLY A 1 196 ? 29.648 0.348 -32.773 1.00 88.06 196 GLY A O 1
ATOM 1281 N N . CYS A 1 197 ? 28.518 2.254 -32.329 1.00 88.38 197 CYS A N 1
ATOM 1282 C CA . CYS A 1 197 ? 29.406 2.868 -31.347 1.00 88.38 197 CYS A CA 1
ATOM 1283 C C . CYS A 1 197 ? 28.702 4.047 -30.661 1.00 88.38 197 CYS A C 1
ATOM 1285 O O . CYS A 1 197 ? 27.791 4.626 -31.242 1.00 88.38 197 CYS A O 1
ATOM 1287 N N . ASP A 1 198 ? 29.170 4.447 -29.475 1.00 90.75 198 ASP A N 1
ATOM 1288 C CA . ASP A 1 198 ? 28.811 5.727 -28.853 1.00 90.75 198 ASP A CA 1
ATOM 1289 C C . ASP A 1 198 ? 29.902 6.158 -27.858 1.00 90.75 198 ASP A C 1
ATOM 1291 O O . ASP A 1 198 ? 30.092 5.538 -26.811 1.00 90.75 198 ASP A O 1
ATOM 1295 N N . GLU A 1 199 ? 30.661 7.208 -28.180 1.00 89.31 199 GLU A N 1
ATOM 1296 C CA . GLU A 1 199 ? 31.711 7.744 -27.301 1.00 89.31 199 GLU A CA 1
ATOM 1297 C C . GLU A 1 199 ? 31.264 8.975 -26.489 1.00 89.31 199 GLU A C 1
ATOM 1299 O O . GLU A 1 199 ? 32.035 9.506 -25.672 1.00 89.31 199 GLU A O 1
ATOM 1304 N N . GLY A 1 200 ? 30.025 9.432 -26.688 1.00 87.38 200 GLY A N 1
ATOM 1305 C CA . GLY A 1 200 ? 29.448 10.605 -26.045 1.00 87.38 200 GLY A CA 1
ATOM 1306 C C . GLY A 1 200 ? 29.721 11.934 -26.761 1.00 87.38 200 GLY A C 1
ATOM 1307 O O . GLY A 1 200 ? 30.856 12.401 -26.894 1.00 87.38 200 GLY A O 1
ATOM 1308 N N . GLY A 1 201 ? 28.642 12.624 -27.122 1.00 84.38 201 GLY A N 1
ATOM 1309 C CA . GLY A 1 201 ? 28.569 14.027 -27.520 1.00 84.38 201 GLY A CA 1
ATOM 1310 C C . GLY A 1 201 ? 29.604 14.427 -28.565 1.00 84.38 201 GLY A C 1
ATOM 1311 O O . GLY A 1 201 ? 29.675 13.855 -29.646 1.00 84.38 201 GLY A O 1
ATOM 1312 N N . SER A 1 202 ? 30.429 15.425 -28.227 1.00 83.25 202 SER A N 1
ATOM 1313 C CA . SER A 1 202 ? 31.483 15.954 -29.106 1.00 83.25 202 SER A CA 1
ATOM 1314 C C . SER A 1 202 ? 32.643 14.990 -29.371 1.00 83.25 202 SER A C 1
ATOM 1316 O O . SER A 1 202 ? 33.594 15.394 -30.039 1.00 83.25 202 SER A O 1
ATOM 1318 N N . ARG A 1 203 ? 32.650 13.775 -28.805 1.00 85.50 203 ARG A N 1
ATOM 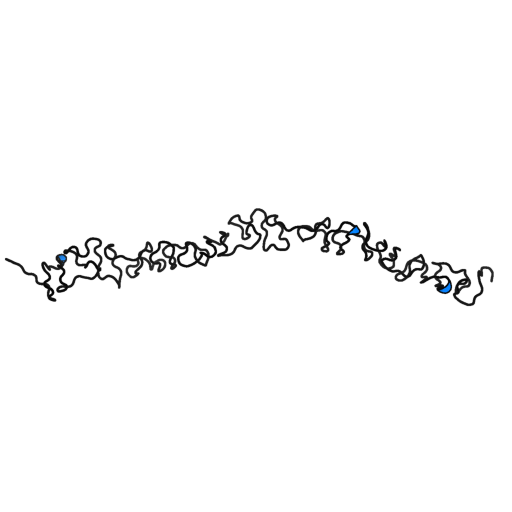1319 C CA . ARG A 1 203 ? 33.658 12.769 -29.163 1.00 85.50 203 ARG A CA 1
ATOM 1320 C C . ARG A 1 203 ? 33.302 12.083 -30.473 1.00 85.50 203 ARG A C 1
ATOM 1322 O O . ARG A 1 203 ? 34.182 11.944 -31.313 1.00 85.50 203 ARG A O 1
ATOM 1329 N N . ASN A 1 204 ? 32.022 11.811 -30.698 1.00 87.50 204 ASN A N 1
ATOM 1330 C CA . ASN A 1 204 ? 31.540 11.271 -31.961 1.00 87.50 204 ASN A CA 1
ATOM 1331 C C . ASN A 1 204 ? 31.823 12.265 -33.101 1.00 87.50 204 ASN A C 1
ATOM 1333 O O . ASN A 1 204 ? 31.535 13.460 -32.998 1.00 87.50 204 ASN A O 1
ATOM 1337 N N . GLY A 1 205 ? 32.397 11.782 -34.201 1.00 82.25 205 GLY A N 1
ATOM 1338 C CA . GLY A 1 205 ? 32.661 12.580 -35.399 1.00 82.25 205 GLY A CA 1
ATOM 1339 C C . GLY A 1 205 ? 33.689 13.703 -35.212 1.00 82.25 205 GLY A C 1
ATOM 1340 O O . GLY A 1 205 ? 33.694 14.655 -35.990 1.00 82.25 205 GLY A O 1
ATOM 1341 N N . ASN A 1 206 ? 34.568 13.627 -34.204 1.00 83.56 206 ASN A N 1
ATOM 1342 C CA . ASN A 1 206 ? 35.591 14.656 -33.960 1.00 83.56 206 ASN A CA 1
ATOM 1343 C C . ASN A 1 206 ? 36.858 14.527 -34.839 1.00 83.56 206 ASN A C 1
ATOM 1345 O O . ASN A 1 206 ? 37.813 15.279 -34.645 1.00 83.56 206 ASN A O 1
ATOM 1349 N N . GLY A 1 207 ? 36.888 13.566 -35.772 1.00 77.56 207 GLY A N 1
ATOM 1350 C CA . GLY A 1 207 ? 38.038 13.246 -36.637 1.00 77.56 207 GLY A CA 1
ATOM 1351 C C . GLY A 1 207 ? 39.107 12.351 -35.988 1.00 77.56 207 GLY A C 1
ATOM 1352 O O . GLY A 1 207 ? 40.034 11.900 -36.655 1.00 77.56 207 GLY A O 1
ATOM 1353 N N . THR A 1 208 ? 38.975 12.064 -34.693 1.00 79.75 208 THR A N 1
ATOM 1354 C CA . THR A 1 208 ? 39.859 11.185 -33.903 1.00 79.75 208 THR A CA 1
ATOM 1355 C C . THR A 1 208 ? 39.121 10.076 -33.147 1.00 79.75 208 THR A C 1
ATOM 1357 O O . THR A 1 208 ? 39.757 9.283 -32.458 1.00 79.75 208 THR A O 1
ATOM 1360 N N . SER A 1 209 ? 37.801 9.979 -33.301 1.00 82.94 209 SER A N 1
ATOM 1361 C CA . SER A 1 209 ? 36.949 8.908 -32.770 1.00 82.94 209 SER A CA 1
ATOM 1362 C C . SER A 1 209 ? 36.587 7.907 -33.864 1.00 82.94 209 SER A C 1
ATOM 1364 O O . SER A 1 209 ? 36.256 8.314 -34.981 1.00 82.94 209 SER A O 1
ATOM 1366 N N . GLU A 1 210 ? 36.620 6.613 -33.530 1.00 83.81 210 GLU A N 1
ATOM 1367 C CA . GLU A 1 210 ? 36.196 5.529 -34.431 1.00 83.81 210 GLU A CA 1
ATOM 1368 C C . GLU A 1 210 ? 34.684 5.550 -34.693 1.00 83.81 210 GLU A C 1
ATOM 1370 O O . GLU A 1 210 ? 34.192 4.849 -35.580 1.00 83.81 210 GLU A O 1
ATOM 1375 N N . CYS A 1 211 ? 33.977 6.415 -33.969 1.00 88.44 211 CYS A N 1
ATOM 1376 C CA . CYS A 1 211 ? 32.560 6.647 -34.060 1.00 88.44 211 CYS A CA 1
ATOM 1377 C C . CYS A 1 211 ? 32.228 7.934 -34.816 1.00 88.44 211 CYS A C 1
ATOM 1379 O O . CYS A 1 211 ? 32.705 9.024 -34.489 1.00 88.44 211 CYS A O 1
ATOM 1381 N N . ARG A 1 212 ? 31.347 7.834 -35.811 1.00 87.62 212 ARG A N 1
ATOM 1382 C CA . ARG A 1 212 ? 30.792 8.988 -36.526 1.00 87.62 212 ARG A CA 1
ATOM 1383 C C . ARG A 1 212 ? 29.725 9.700 -35.698 1.00 87.62 212 ARG A C 1
ATOM 1385 O O . ARG A 1 212 ? 29.193 9.162 -34.731 1.00 87.62 212 ARG A O 1
ATOM 1392 N N . SER A 1 213 ? 29.373 10.924 -36.098 1.00 87.81 213 SER A N 1
ATOM 1393 C CA . SER A 1 213 ? 28.351 11.737 -35.417 1.00 87.81 213 SER A CA 1
ATOM 1394 C C . SER A 1 213 ? 26.929 11.164 -35.495 1.00 87.81 213 SER A C 1
ATOM 1396 O O . SER A 1 213 ? 26.062 11.624 -34.760 1.00 87.81 213 SER A O 1
ATOM 1398 N N . ASP A 1 214 ? 26.691 10.173 -36.357 1.00 88.94 214 ASP A N 1
ATOM 1399 C CA . ASP A 1 214 ? 25.462 9.377 -36.451 1.00 88.94 214 ASP A CA 1
ATOM 1400 C C . ASP A 1 214 ? 25.541 8.041 -35.676 1.00 88.94 214 ASP A C 1
ATOM 1402 O O . ASP A 1 214 ? 24.687 7.174 -35.864 1.00 88.94 214 ASP A O 1
ATOM 1406 N N . CYS A 1 215 ? 26.554 7.868 -34.814 1.00 90.88 215 CYS A N 1
ATOM 1407 C CA . CYS A 1 215 ? 26.779 6.678 -33.978 1.00 90.88 215 CYS A CA 1
ATOM 1408 C C . CYS A 1 215 ? 26.922 5.377 -34.762 1.00 90.88 215 CYS A C 1
ATOM 1410 O O . CYS A 1 215 ? 26.557 4.286 -34.321 1.00 90.88 215 CYS A O 1
ATOM 1412 N N . GLN A 1 216 ? 27.465 5.503 -35.963 1.00 89.94 216 GLN A N 1
ATOM 1413 C CA . GLN A 1 216 ? 27.921 4.387 -36.765 1.00 89.94 216 GLN A CA 1
ATOM 1414 C C . GLN A 1 216 ? 29.446 4.378 -36.757 1.00 89.94 216 GLN A C 1
ATOM 1416 O O . GLN A 1 216 ? 30.086 5.429 -36.687 1.00 89.94 216 GLN A O 1
ATOM 1421 N N . MET A 1 217 ? 30.035 3.189 -36.832 1.00 86.31 217 MET A N 1
ATOM 1422 C CA . MET A 1 217 ? 31.482 3.060 -36.989 1.00 86.31 217 MET A CA 1
ATOM 1423 C C . MET A 1 217 ? 31.926 3.746 -38.286 1.00 86.31 217 MET A C 1
ATOM 1425 O O . MET A 1 217 ? 31.207 3.681 -39.288 1.00 86.31 217 MET A O 1
ATOM 1429 N N . ASN A 1 218 ? 33.111 4.363 -38.283 1.00 81.62 218 ASN A N 1
ATOM 1430 C CA . ASN A 1 218 ? 33.756 4.756 -39.537 1.00 81.62 218 ASN A CA 1
ATOM 1431 C C . ASN A 1 218 ? 33.990 3.507 -40.394 1.00 81.62 218 ASN A C 1
ATOM 1433 O O . ASN A 1 218 ? 34.319 2.430 -39.880 1.00 81.62 218 ASN A O 1
ATOM 1437 N N . VAL A 1 219 ? 33.783 3.646 -41.699 1.00 86.88 219 VAL A N 1
ATOM 1438 C CA . VAL A 1 219 ? 33.996 2.564 -42.655 1.00 86.88 219 VAL A CA 1
ATOM 1439 C C . VAL A 1 219 ? 34.912 3.071 -43.743 1.00 86.88 219 VAL A C 1
ATOM 1441 O O . VAL A 1 219 ? 34.542 3.993 -44.458 1.00 86.88 219 VAL A O 1
ATOM 1444 N N . CYS A 1 220 ? 36.023 2.372 -43.950 1.00 86.12 220 CYS A N 1
ATOM 1445 C CA . CYS A 1 220 ? 36.896 2.671 -45.068 1.00 86.12 220 CYS A CA 1
ATOM 1446 C C . CYS A 1 220 ? 36.129 2.737 -46.401 1.00 86.12 220 CYS A C 1
ATOM 1448 O O . CYS A 1 220 ? 35.484 1.766 -46.817 1.00 86.12 220 CYS A O 1
ATOM 1450 N N . GLY A 1 221 ? 36.251 3.867 -47.089 1.00 84.81 221 GLY A N 1
ATOM 1451 C CA . GLY A 1 221 ? 35.527 4.199 -48.309 1.00 84.81 221 GLY A CA 1
ATOM 1452 C C . GLY A 1 221 ? 34.274 5.048 -48.086 1.00 84.81 221 GLY A C 1
ATOM 1453 O O . GLY A 1 221 ? 33.496 5.213 -49.032 1.00 84.81 221 GLY A O 1
ATOM 1454 N N . ASP A 1 222 ? 34.058 5.596 -46.888 1.00 84.12 222 ASP A N 1
ATOM 1455 C CA . ASP A 1 222 ? 32.938 6.496 -46.580 1.00 84.12 222 ASP A CA 1
ATOM 1456 C C . ASP A 1 222 ? 33.283 7.995 -46.700 1.00 84.12 222 ASP A C 1
ATOM 1458 O O . ASP A 1 222 ? 32.405 8.844 -46.517 1.00 84.12 222 ASP A O 1
ATOM 1462 N N . ALA A 1 223 ? 34.515 8.307 -47.120 1.00 83.31 223 ALA A N 1
ATOM 1463 C CA . ALA A 1 223 ? 35.078 9.646 -47.298 1.00 83.31 223 ALA A CA 1
ATOM 1464 C C . ALA A 1 223 ? 35.337 10.432 -45.999 1.00 83.31 223 ALA A C 1
ATOM 1466 O O . ALA A 1 223 ? 35.583 11.644 -46.060 1.00 83.31 223 ALA A O 1
ATOM 1467 N N . TYR A 1 224 ? 35.321 9.775 -44.836 1.00 81.00 224 TYR A N 1
ATOM 1468 C CA . TYR A 1 224 ? 35.746 10.355 -43.567 1.00 81.00 224 TYR A CA 1
ATOM 1469 C C . TYR A 1 224 ? 37.021 9.682 -43.078 1.00 81.00 224 TYR A C 1
ATOM 1471 O O . TYR A 1 224 ? 37.024 8.503 -42.789 1.00 81.00 224 TYR A O 1
ATOM 1479 N N . VAL A 1 225 ? 38.098 10.457 -42.923 1.00 79.31 225 VAL A N 1
ATOM 1480 C CA . VAL A 1 225 ? 39.356 9.938 -42.369 1.00 79.31 225 VAL A CA 1
ATOM 1481 C C . VAL A 1 225 ? 39.304 9.973 -40.847 1.00 79.31 225 VAL A C 1
ATOM 1483 O O . VAL A 1 225 ? 39.277 11.061 -40.259 1.00 79.31 225 VAL A O 1
ATOM 1486 N N . TRP A 1 226 ? 39.363 8.809 -40.205 1.00 80.81 226 TRP A N 1
ATOM 1487 C CA . TRP A 1 226 ? 39.524 8.715 -38.754 1.00 80.81 226 TRP A CA 1
ATOM 1488 C C . TRP A 1 226 ? 40.967 8.405 -38.319 1.00 80.81 226 TRP A C 1
ATOM 1490 O O . TRP A 1 226 ? 41.552 7.396 -38.701 1.00 80.81 226 TRP A O 1
ATOM 1500 N N . PHE A 1 227 ? 41.533 9.216 -37.416 1.00 73.44 227 PHE A N 1
ATOM 1501 C CA . PHE A 1 227 ? 42.861 8.974 -36.835 1.00 73.44 227 PHE A CA 1
ATOM 1502 C C . PHE A 1 227 ? 42.790 8.345 -35.425 1.00 73.44 227 PHE A C 1
ATOM 1504 O O . PHE A 1 227 ? 42.106 8.901 -34.565 1.00 73.44 227 PHE A O 1
ATOM 1511 N N . PRO A 1 228 ? 43.565 7.283 -35.102 1.00 69.44 228 PRO A N 1
ATOM 1512 C CA . PRO A 1 228 ? 44.718 6.763 -35.848 1.00 69.44 228 PRO A CA 1
ATOM 1513 C C . PRO A 1 228 ? 44.443 5.579 -36.794 1.00 69.44 228 PRO A C 1
ATOM 1515 O O . PRO A 1 228 ? 45.409 5.001 -37.287 1.00 69.44 228 PRO A O 1
ATOM 1518 N N . GLY A 1 229 ? 43.190 5.167 -37.011 1.00 77.88 229 GLY A N 1
ATOM 1519 C CA . GLY A 1 229 ? 42.890 3.939 -37.761 1.00 77.88 229 GLY A CA 1
ATOM 1520 C C . GLY A 1 229 ? 43.131 4.021 -39.267 1.00 77.88 229 GLY A C 1
ATOM 1521 O O . GLY A 1 229 ? 43.705 3.100 -39.850 1.00 77.88 229 GLY A O 1
ATOM 1522 N N . GLU A 1 230 ? 42.728 5.122 -39.891 1.00 84.75 230 GLU A N 1
ATOM 1523 C CA . GLU A 1 230 ? 42.819 5.338 -41.331 1.00 84.75 230 GLU A CA 1
ATOM 1524 C C . GLU A 1 230 ? 43.924 6.344 -41.647 1.00 84.75 230 GLU A C 1
ATOM 1526 O O . GLU A 1 230 ? 44.045 7.407 -41.033 1.00 84.75 230 GLU A O 1
ATOM 1531 N N . GLY A 1 231 ? 44.757 6.004 -42.629 1.00 81.56 231 GLY A N 1
ATOM 1532 C CA . GLY A 1 231 ? 45.725 6.941 -43.187 1.00 81.56 231 GLY A CA 1
ATOM 1533 C C . GLY A 1 231 ? 45.044 7.964 -44.097 1.00 81.56 231 GLY A C 1
ATOM 1534 O O . GLY A 1 231 ? 45.381 9.145 -44.052 1.00 81.56 231 GLY A O 1
ATOM 1535 N N . CYS A 1 232 ? 44.082 7.506 -44.895 1.00 82.88 232 CYS A N 1
ATOM 1536 C CA . CYS A 1 232 ? 43.355 8.252 -45.919 1.00 82.88 232 CYS A CA 1
ATOM 1537 C C . CYS A 1 232 ? 41.963 7.637 -46.119 1.00 82.88 232 CYS A C 1
ATOM 1539 O O . CYS A 1 232 ? 41.760 6.481 -45.768 1.00 82.88 232 CYS A O 1
ATOM 1541 N N . ASP A 1 233 ? 41.038 8.384 -46.723 1.00 85.25 233 ASP A N 1
ATOM 1542 C CA . ASP A 1 233 ? 39.734 7.894 -47.178 1.00 85.25 233 ASP A CA 1
ATOM 1543 C C . ASP A 1 233 ? 39.187 8.862 -48.244 1.00 85.25 233 ASP A C 1
ATOM 1545 O O . ASP A 1 233 ? 38.759 9.978 -47.945 1.00 85.25 233 ASP A O 1
ATOM 1549 N N . GLU A 1 234 ? 39.256 8.462 -49.512 1.00 86.88 234 GLU A N 1
ATOM 1550 C CA . GLU A 1 234 ? 38.739 9.199 -50.673 1.00 86.88 234 GLU A CA 1
ATOM 1551 C C . GLU A 1 234 ? 37.363 8.663 -51.130 1.00 86.88 234 GLU A C 1
ATOM 1553 O O . GLU A 1 234 ? 36.941 8.835 -52.285 1.00 86.88 234 GLU A O 1
ATOM 1558 N N . GLY A 1 235 ? 36.639 8.005 -50.221 1.00 87.25 235 GLY A N 1
ATOM 1559 C CA . GLY A 1 235 ? 35.326 7.431 -50.459 1.00 87.25 235 GLY A CA 1
ATOM 1560 C C . GLY A 1 235 ? 35.370 6.223 -51.394 1.00 87.25 235 GLY A C 1
ATOM 1561 O O . GLY A 1 235 ? 36.293 5.409 -51.381 1.00 87.25 235 GLY A O 1
ATOM 1562 N N . VAL A 1 236 ? 34.388 6.144 -52.296 1.00 87.44 236 VAL A N 1
ATOM 1563 C CA . VAL A 1 236 ? 34.301 5.089 -53.326 1.00 87.44 236 VAL A CA 1
ATOM 1564 C C . VAL A 1 236 ? 35.489 5.054 -54.299 1.00 87.44 236 VAL A C 1
ATOM 1566 O O . VAL A 1 236 ? 35.572 4.132 -55.106 1.00 87.44 236 VAL A O 1
ATOM 1569 N N . SER A 1 237 ? 36.373 6.055 -54.255 1.00 86.94 237 SER A N 1
ATOM 1570 C CA . SER A 1 237 ? 37.563 6.142 -55.109 1.00 86.94 237 SER A CA 1
ATOM 1571 C C . SER A 1 237 ? 38.732 5.307 -54.574 1.00 86.94 237 SER A C 1
ATOM 1573 O O . SER A 1 237 ? 39.674 5.042 -55.313 1.00 86.94 237 SER A O 1
ATOM 1575 N N . ASN A 1 238 ? 38.686 4.863 -53.313 1.00 82.81 238 ASN A N 1
ATOM 1576 C CA . ASN A 1 238 ? 39.763 4.079 -52.706 1.00 82.81 238 ASN A CA 1
ATOM 1577 C C . ASN A 1 238 ? 40.098 2.845 -53.560 1.00 82.81 238 ASN A C 1
ATOM 1579 O O . ASN A 1 238 ? 39.218 2.069 -53.926 1.00 82.81 238 ASN A O 1
ATOM 1583 N N . GLY A 1 239 ? 41.380 2.650 -53.872 1.00 79.12 239 GLY A N 1
ATOM 1584 C CA . GLY A 1 239 ? 41.866 1.488 -54.616 1.00 79.12 239 GLY A CA 1
ATOM 1585 C C . GLY A 1 239 ? 41.443 1.401 -56.092 1.00 79.12 239 GLY A C 1
ATOM 1586 O O . GLY A 1 239 ? 41.641 0.352 -56.711 1.00 79.12 239 GLY A O 1
ATOM 1587 N N . ASP A 1 240 ? 40.913 2.479 -56.685 1.00 79.88 240 ASP A N 1
ATOM 1588 C CA . ASP A 1 240 ? 40.537 2.551 -58.109 1.00 79.88 240 ASP A CA 1
ATOM 1589 C C . ASP A 1 240 ? 41.736 2.651 -59.083 1.00 79.88 240 ASP A C 1
ATOM 1591 O O . ASP A 1 240 ? 41.560 2.665 -60.306 1.00 79.88 240 ASP A O 1
ATOM 1595 N N . GLY A 1 241 ? 42.957 2.698 -58.540 1.00 72.06 241 GLY A N 1
ATOM 1596 C CA . GLY A 1 241 ? 44.217 2.832 -59.273 1.00 72.06 241 GLY A CA 1
ATOM 1597 C C . GLY A 1 241 ? 44.642 4.277 -59.556 1.00 72.06 241 GLY A C 1
ATOM 1598 O O . GLY A 1 241 ? 45.725 4.466 -60.103 1.00 72.06 241 GLY A O 1
ATOM 1599 N N . TRP A 1 242 ? 43.826 5.272 -59.192 1.00 72.50 242 TRP A N 1
ATOM 1600 C CA . TRP A 1 242 ? 44.114 6.71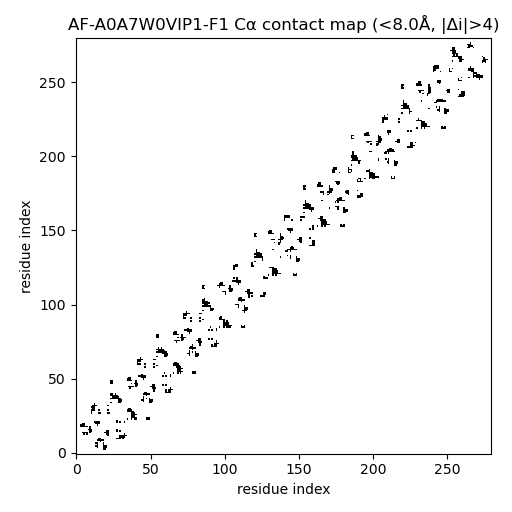1 -59.278 1.00 72.50 242 TRP A CA 1
ATOM 1601 C C . TRP A 1 242 ? 44.177 7.380 -57.903 1.00 72.50 242 TRP A C 1
ATOM 1603 O O . TRP A 1 242 ? 44.921 8.351 -57.736 1.00 72.50 242 TRP A O 1
ATOM 1613 N N . SER A 1 243 ? 43.406 6.868 -56.943 1.00 75.00 243 SER A N 1
ATOM 1614 C CA . SER A 1 243 ? 43.388 7.313 -55.554 1.00 75.00 243 SER A CA 1
ATOM 1615 C C . SER A 1 243 ? 44.747 7.149 -54.873 1.00 75.00 243 SER A C 1
ATOM 1617 O O . SER A 1 243 ? 45.462 6.169 -55.091 1.00 75.00 243 SER A O 1
ATOM 1619 N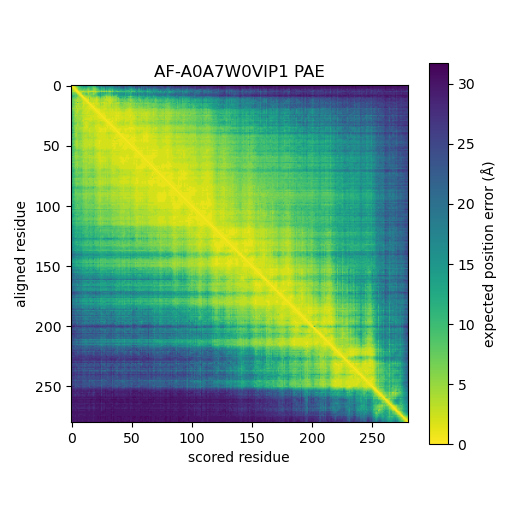 N . ALA A 1 244 ? 45.094 8.085 -53.986 1.00 77.44 244 ALA A N 1
ATOM 1620 C CA . ALA A 1 244 ? 46.260 7.941 -53.111 1.00 77.44 244 ALA A CA 1
ATOM 1621 C C . ALA A 1 244 ? 46.005 6.963 -51.945 1.00 77.44 244 ALA A C 1
ATOM 1623 O O . ALA A 1 244 ? 46.876 6.781 -51.091 1.00 77.44 244 ALA A O 1
ATOM 1624 N N . CYS A 1 245 ? 44.826 6.338 -51.909 1.00 83.62 245 CYS A N 1
ATOM 1625 C CA . CYS A 1 245 ? 44.367 5.472 -50.843 1.00 83.62 245 CYS A CA 1
ATOM 1626 C C . CYS A 1 245 ? 44.104 4.032 -51.311 1.00 83.62 245 CYS A C 1
ATOM 1628 O O . CYS A 1 245 ? 43.482 3.805 -52.351 1.00 83.62 245 CYS A O 1
ATOM 1630 N N . THR A 1 246 ? 44.555 3.041 -50.536 1.00 84.50 246 THR A N 1
ATOM 1631 C CA . THR A 1 246 ? 44.244 1.612 -50.756 1.00 84.50 246 THR A CA 1
ATOM 1632 C C . THR A 1 246 ? 42.779 1.291 -50.421 1.00 84.50 246 THR A C 1
ATOM 1634 O O . THR A 1 246 ? 42.133 2.013 -49.665 1.00 84.50 246 THR A O 1
ATOM 1637 N N . TRP A 1 247 ? 42.273 0.127 -50.864 1.00 85.56 247 TRP A N 1
ATOM 1638 C CA . TRP A 1 247 ? 40.964 -0.428 -50.447 1.00 85.56 247 TRP A CA 1
ATOM 1639 C C . TRP A 1 247 ? 40.808 -0.627 -48.926 1.00 85.56 247 TRP A C 1
ATOM 1641 O O . TRP A 1 247 ? 39.712 -0.894 -48.446 1.00 85.56 247 TRP A O 1
ATOM 1651 N N . SER A 1 248 ? 41.909 -0.547 -48.179 1.00 85.19 248 SER A N 1
ATOM 1652 C CA . SER A 1 248 ? 41.986 -0.688 -46.722 1.00 85.19 248 SER A CA 1
ATOM 1653 C C . SER A 1 248 ? 42.318 0.630 -46.005 1.00 85.19 248 SER A C 1
ATOM 1655 O O . SER A 1 248 ? 42.770 0.602 -44.860 1.00 85.19 248 SER A O 1
ATOM 1657 N N . CYS A 1 249 ? 42.144 1.774 -46.675 1.00 87.12 249 CYS A N 1
ATOM 1658 C CA . CYS A 1 249 ? 42.317 3.116 -46.107 1.00 87.12 249 CYS A CA 1
ATOM 1659 C C . CYS A 1 249 ? 43.708 3.386 -45.531 1.00 87.12 249 CYS A C 1
ATOM 1661 O O . CYS A 1 249 ? 43.911 4.147 -44.584 1.00 87.12 249 CYS A O 1
ATOM 1663 N N . GLN A 1 250 ? 44.697 2.731 -46.126 1.00 86.56 250 GLN A N 1
ATOM 1664 C CA . GLN A 1 250 ? 46.109 3.020 -45.932 1.00 86.56 250 GLN A CA 1
ATOM 1665 C C . GLN A 1 250 ? 46.589 3.873 -47.098 1.00 86.56 250 GLN A C 1
ATOM 1667 O O . GLN A 1 250 ? 46.174 3.628 -48.235 1.00 86.56 250 GLN A O 1
ATOM 1672 N N . TRP A 1 251 ? 47.469 4.836 -46.816 1.00 80.69 251 TRP A N 1
ATOM 1673 C CA . TRP A 1 251 ? 48.160 5.578 -47.867 1.00 80.69 251 TRP A CA 1
ATOM 1674 C C . TRP A 1 251 ? 48.876 4.602 -48.790 1.00 80.69 251 TRP A C 1
ATOM 1676 O O . TRP A 1 251 ? 49.563 3.701 -48.308 1.00 80.69 251 TRP A O 1
ATOM 1686 N N . ASN A 1 252 ? 48.732 4.814 -50.093 1.00 70.12 252 ASN A N 1
ATOM 1687 C CA . ASN A 1 252 ? 49.617 4.185 -51.052 1.00 70.12 252 ASN A CA 1
ATOM 1688 C C . ASN A 1 252 ? 51.025 4.795 -50.891 1.00 70.12 252 ASN A C 1
ATOM 1690 O O . ASN A 1 252 ? 51.185 6.017 -50.771 1.00 70.12 252 ASN A O 1
ATOM 1694 N N . TYR A 1 253 ? 52.047 3.950 -50.860 1.00 70.00 253 TYR A N 1
ATOM 1695 C CA . TYR A 1 253 ? 53.456 4.323 -50.794 1.00 70.00 253 TYR A CA 1
ATOM 1696 C C . TYR A 1 253 ? 54.181 3.742 -52.000 1.00 70.00 253 TYR A C 1
ATOM 1698 O O . TYR A 1 253 ? 54.019 2.568 -52.292 1.00 70.00 253 TYR A O 1
ATOM 1706 N N . CYS A 1 254 ? 55.066 4.517 -52.627 1.00 61.38 254 CYS A N 1
ATOM 1707 C CA . CYS A 1 254 ? 55.865 4.013 -53.745 1.00 61.38 254 CYS A CA 1
ATOM 1708 C C . CYS A 1 254 ? 56.586 2.712 -53.359 1.00 61.38 254 CYS A C 1
ATOM 1710 O O . CYS A 1 254 ? 57.360 2.694 -52.392 1.00 61.38 254 CYS A O 1
ATOM 1712 N N . GLY A 1 255 ? 56.324 1.644 -54.111 1.00 57.88 255 GLY A N 1
ATOM 1713 C CA . GLY A 1 255 ? 56.843 0.302 -53.871 1.00 57.88 255 GLY A CA 1
ATOM 1714 C C . GLY A 1 255 ? 55.881 -0.645 -53.155 1.00 57.88 255 GLY A C 1
ATOM 1715 O O . GLY A 1 255 ? 56.307 -1.721 -52.724 1.00 57.88 255 GLY A O 1
ATOM 1716 N N . ASP A 1 256 ? 54.615 -0.269 -53.003 1.00 59.97 256 ASP A N 1
ATOM 1717 C CA . ASP A 1 256 ? 53.558 -1.097 -52.421 1.00 59.97 256 ASP A CA 1
ATOM 1718 C C . ASP A 1 256 ? 52.704 -1.838 -53.466 1.00 59.97 256 ASP A C 1
ATOM 1720 O O . ASP A 1 256 ? 51.805 -2.598 -53.093 1.00 59.97 256 ASP A O 1
ATOM 1724 N N . TYR A 1 257 ? 53.070 -1.705 -54.746 1.00 59.53 257 TYR A N 1
ATOM 1725 C CA . TYR A 1 257 ? 52.436 -2.287 -55.933 1.00 59.53 257 TYR A CA 1
ATOM 1726 C C . TYR A 1 257 ? 51.124 -1.606 -56.380 1.00 59.53 257 TYR A C 1
ATOM 1728 O O . TYR A 1 257 ? 50.441 -2.157 -57.253 1.00 59.53 257 TYR A O 1
ATOM 1736 N N . TYR A 1 258 ? 50.776 -0.422 -55.860 1.00 59.16 258 TYR A N 1
ATOM 1737 C CA . TYR A 1 258 ? 49.610 0.363 -56.290 1.00 59.16 258 TYR A CA 1
ATOM 1738 C C . TYR A 1 258 ? 50.017 1.691 -56.955 1.00 59.16 258 TYR A C 1
ATOM 1740 O O . TYR A 1 258 ? 50.894 2.405 -56.497 1.00 59.16 258 TYR A O 1
ATOM 1748 N N . THR A 1 259 ? 49.365 2.061 -58.064 1.00 57.97 259 THR A N 1
ATOM 1749 C CA . THR A 1 259 ? 49.736 3.249 -58.858 1.00 57.97 259 THR A CA 1
ATOM 1750 C C . THR A 1 259 ? 49.210 4.569 -58.277 1.00 57.97 259 THR A C 1
ATOM 1752 O O . THR A 1 259 ? 47.998 4.769 -58.238 1.00 57.97 259 THR A O 1
ATOM 1755 N N . CYS A 1 260 ? 50.089 5.520 -57.920 1.00 55.88 260 CYS A N 1
ATOM 1756 C CA . CYS A 1 260 ? 49.708 6.860 -57.428 1.00 55.88 260 CYS A CA 1
ATOM 1757 C C . CYS A 1 260 ? 49.789 7.983 -58.485 1.00 55.88 260 CYS A C 1
ATOM 1759 O O . CYS A 1 260 ? 50.710 8.814 -58.483 1.00 55.88 260 CYS A O 1
ATOM 1761 N N . TYR A 1 261 ? 48.775 8.113 -59.343 1.00 53.75 261 TYR A N 1
ATOM 1762 C CA . TYR A 1 261 ? 48.782 9.118 -60.420 1.00 53.75 261 TYR A CA 1
ATOM 1763 C C . TYR A 1 261 ? 48.861 10.584 -59.938 1.00 53.75 261 TYR A C 1
ATOM 1765 O O . TYR A 1 261 ? 49.425 11.426 -60.641 1.00 53.75 261 TYR A O 1
ATOM 1773 N N . GLY A 1 262 ? 48.346 10.909 -58.743 1.00 47.81 262 GLY A N 1
ATOM 1774 C CA . GLY A 1 262 ? 48.298 12.280 -58.202 1.00 47.81 262 GLY A CA 1
ATOM 1775 C C . GLY A 1 262 ? 49.628 12.844 -57.678 1.00 47.81 262 GLY A C 1
ATOM 1776 O O . GLY A 1 262 ? 49.793 14.062 -57.619 1.00 47.81 262 GLY A O 1
ATOM 1777 N N . GLN A 1 263 ? 50.591 11.981 -57.338 1.00 49.84 263 GLN A N 1
ATOM 1778 C CA . GLN A 1 263 ? 51.948 12.362 -56.901 1.00 49.84 263 GLN A CA 1
ATOM 1779 C C . GLN A 1 263 ? 53.000 12.118 -58.003 1.00 49.84 263 GLN A C 1
ATOM 1781 O O . GLN A 1 263 ? 54.195 12.327 -57.790 1.00 49.84 263 GLN A O 1
ATOM 1786 N N . GLY A 1 264 ? 52.558 11.733 -59.208 1.00 50.44 264 GLY A N 1
ATOM 1787 C CA . GLY A 1 264 ? 53.424 11.537 -60.370 1.00 50.44 264 GLY A CA 1
ATOM 1788 C C . GLY A 1 264 ? 53.859 10.105 -60.653 1.00 50.44 264 GLY A C 1
ATOM 1789 O O . GLY A 1 264 ? 54.739 9.902 -61.488 1.00 50.44 264 GLY A O 1
ATOM 1790 N N . GLU A 1 265 ? 53.266 9.119 -59.989 1.00 55.09 265 GLU A N 1
ATOM 1791 C CA . GLU A 1 265 ? 53.572 7.714 -60.213 1.00 55.09 265 GLU A CA 1
ATOM 1792 C C . GLU A 1 265 ? 52.614 7.136 -61.265 1.00 55.09 265 GLU A C 1
ATOM 1794 O O . GLU A 1 265 ? 51.402 7.095 -61.077 1.00 55.09 265 GLU A O 1
ATOM 1799 N N . GLN A 1 266 ? 53.152 6.737 -62.420 1.00 53.34 266 GLN A N 1
ATOM 1800 C CA . GLN A 1 266 ? 52.356 6.177 -63.525 1.00 53.34 266 GLN A CA 1
ATOM 1801 C C . GLN A 1 266 ? 52.363 4.636 -63.543 1.00 53.34 266 GLN A C 1
ATOM 1803 O O . GLN A 1 266 ? 51.608 4.037 -64.308 1.00 53.34 266 GLN A O 1
ATOM 1808 N N . TYR A 1 267 ? 53.231 4.006 -62.741 1.00 55.50 267 TYR A N 1
ATOM 1809 C CA . TYR A 1 267 ? 53.388 2.559 -62.552 1.00 55.50 267 TYR A CA 1
ATOM 1810 C C . TYR A 1 267 ? 54.173 2.308 -61.239 1.00 55.50 267 TYR A C 1
ATOM 1812 O O . TYR A 1 267 ? 55.184 2.971 -61.020 1.00 55.50 267 TYR A O 1
ATOM 1820 N N . ASP A 1 268 ? 53.729 1.368 -60.393 1.00 57.31 268 ASP A N 1
ATOM 1821 C CA . ASP A 1 268 ? 54.448 0.912 -59.185 1.00 57.31 268 ASP A CA 1
ATOM 1822 C C . ASP A 1 268 ? 54.979 -0.514 -59.434 1.00 57.31 268 ASP A C 1
ATOM 1824 O O . ASP A 1 268 ? 54.218 -1.436 -59.742 1.00 57.31 268 ASP A O 1
ATOM 1828 N N . ASP A 1 269 ? 56.302 -0.686 -59.383 1.00 58.88 269 ASP A N 1
ATOM 1829 C CA . ASP A 1 269 ? 57.003 -1.952 -59.629 1.00 58.88 269 ASP A CA 1
ATOM 1830 C C . ASP A 1 269 ? 57.392 -2.710 -58.343 1.00 58.88 269 ASP A C 1
ATOM 1832 O O . ASP A 1 269 ? 58.145 -3.689 -58.402 1.00 58.88 269 ASP A O 1
ATOM 1836 N N . GLY A 1 270 ? 56.885 -2.279 -57.185 1.00 54.50 270 GLY A N 1
ATOM 1837 C CA . GLY A 1 270 ? 57.214 -2.825 -55.871 1.00 54.50 270 GLY A CA 1
ATOM 1838 C C . GLY A 1 270 ? 58.546 -2.325 -55.305 1.00 54.50 270 GLY A C 1
ATOM 1839 O O . GLY A 1 270 ? 59.045 -2.882 -54.321 1.00 54.50 270 GLY A O 1
ATOM 1840 N N . SER A 1 271 ? 59.176 -1.320 -55.929 1.00 53.97 271 SER A N 1
ATOM 1841 C CA . SER A 1 271 ? 60.411 -0.702 -55.443 1.00 53.97 271 SER A CA 1
ATOM 1842 C C . SER A 1 271 ? 60.149 0.643 -54.755 1.00 53.97 271 SER A C 1
ATOM 1844 O O . SER A 1 271 ? 59.341 1.443 -55.203 1.00 53.97 271 SER A O 1
ATOM 1846 N N . GLY A 1 272 ? 60.865 0.919 -53.657 1.00 51.56 272 GLY A N 1
ATOM 1847 C CA . GLY A 1 272 ? 60.648 2.090 -52.786 1.00 51.56 272 GLY A CA 1
ATOM 1848 C C . GLY A 1 272 ? 60.943 3.480 -53.381 1.00 51.56 272 GLY A C 1
ATOM 1849 O O . GLY A 1 272 ? 61.246 4.402 -52.625 1.00 51.56 272 GLY A O 1
ATOM 1850 N N . TRP A 1 273 ? 60.955 3.635 -54.707 1.00 46.97 273 TRP A N 1
ATOM 1851 C CA . TRP A 1 273 ? 61.326 4.863 -55.412 1.00 46.97 273 TRP A CA 1
ATOM 1852 C C . TRP A 1 273 ? 60.272 5.211 -56.470 1.00 46.97 273 TRP A C 1
ATOM 1854 O O . TRP A 1 273 ? 60.171 4.524 -57.482 1.00 46.97 273 TRP A O 1
ATOM 1864 N N . CYS A 1 274 ? 59.548 6.322 -56.285 1.00 46.22 274 CYS A N 1
ATOM 1865 C CA . CYS A 1 274 ? 58.585 6.817 -57.272 1.00 46.22 274 CYS A CA 1
ATOM 1866 C C . CYS A 1 274 ? 59.328 7.206 -58.564 1.00 46.22 274 CYS A C 1
ATOM 1868 O O . CYS A 1 274 ? 60.026 8.226 -58.610 1.00 46.22 274 CYS A O 1
ATOM 1870 N N . ASN A 1 275 ? 59.228 6.397 -59.617 1.00 47.00 275 ASN A N 1
ATOM 1871 C CA . ASN A 1 275 ? 59.873 6.707 -60.889 1.00 47.00 275 ASN A CA 1
ATOM 1872 C C . ASN A 1 275 ? 58.937 7.534 -61.781 1.00 47.00 275 ASN A C 1
ATOM 1874 O O . ASN A 1 275 ? 57.969 7.026 -62.339 1.00 47.00 275 ASN A O 1
ATOM 1878 N N . TYR A 1 276 ? 59.289 8.801 -62.012 1.00 43.88 276 TYR A N 1
ATOM 1879 C CA . TYR A 1 276 ? 58.821 9.532 -63.191 1.00 43.88 276 TYR A CA 1
ATOM 1880 C C . TYR A 1 276 ? 59.561 8.982 -64.419 1.00 43.88 276 TYR A C 1
ATOM 1882 O O . TYR A 1 276 ? 60.622 9.501 -64.777 1.00 43.88 276 TYR A O 1
ATOM 1890 N N . GLN A 1 277 ? 59.044 7.957 -65.101 1.00 42.72 277 GLN A N 1
ATOM 1891 C CA . GLN A 1 277 ? 59.468 7.749 -66.490 1.00 42.72 277 GLN A CA 1
ATOM 1892 C C . GLN A 1 277 ? 58.634 8.620 -67.418 1.00 42.72 277 GLN A C 1
ATOM 1894 O O . GLN A 1 277 ? 57.535 8.277 -67.839 1.00 42.72 277 GLN A O 1
ATOM 1899 N N . PHE A 1 278 ? 59.231 9.754 -67.790 1.00 41.34 278 PHE A N 1
ATOM 1900 C CA . PHE A 1 278 ? 59.027 10.307 -69.120 1.00 41.34 278 PHE A CA 1
ATOM 1901 C C . PHE A 1 278 ? 59.478 9.245 -70.131 1.00 41.34 278 PHE A C 1
ATOM 1903 O O . PHE A 1 278 ? 60.675 9.014 -70.302 1.00 41.34 278 PHE A O 1
ATOM 1910 N N . PHE A 1 279 ? 58.527 8.585 -70.782 1.00 32.00 279 PHE A N 1
ATOM 1911 C CA . PHE A 1 279 ? 58.781 7.845 -72.015 1.00 32.00 279 PHE A CA 1
ATOM 1912 C C . PHE A 1 279 ? 58.233 8.634 -73.211 1.00 32.00 279 PHE A C 1
ATOM 1914 O O . PHE A 1 279 ? 57.321 9.440 -73.043 1.00 32.00 279 PHE A O 1
ATOM 1921 N N . PRO A 1 280 ? 58.841 8.429 -74.389 1.00 41.12 280 PRO A N 1
ATOM 1922 C CA . PRO A 1 280 ? 59.632 9.423 -75.122 1.00 41.12 280 PRO A CA 1
ATOM 1923 C C . PRO A 1 280 ? 58.840 10.509 -75.854 1.00 41.12 280 PRO A C 1
ATOM 1925 O O . PRO A 1 280 ? 57.689 10.248 -76.266 1.00 41.12 280 PRO A O 1
#

Secondary structure (DSSP, 8-state):
-TT-----SSSBTTB-TTSPPP-TTSS---GGGT-S--SSS-BTTB-TTSSPP-TTSS---TTTT-S--SSS-BTTB-TTSSPP-TTSS---TTTT-S---SS--SSSSB-TTSPBPPP-TTSSS--TT-S---GGGTTSSS-SB-TTSPBP-TTSSS--TT-S---GGG-STTSSB-TTS-B--TTSSS--TT-S----GGGTTSSSSSB-TTS-B--TTSS-PPTTT-S---GGGTTSSSSSB-TTSPBP-TTSS---GGGT-S---SSSS-------